Protein AF-A0A924RK74-F1 (afdb_monomer_lite)

pLDDT: mean 77.78, std 20.25, range [29.33, 97.81]

Secondary structure (DSSP, 8-state):
------------S-----------HHHHHHHHHHHHHHHHHSPTT-HHHHHHHHHTHHHHHTTTTHHHHHHHHEE-HHHHHHHHHHHHTTSPP--EEEEHHHHHHHHTTS-TTTEEEEEEEETTEEEEEEEEESB-SSS-EEEHHHHHHHHHHTTS--TT-EEEEEEEE-TTS-EEEEEEEEETTEEEEE--TT----B--STT--

Structure (mmCIF, N/CA/C/O backbone):
data_AF-A0A924RK74-F1
#
_entry.id   AF-A0A924RK74-F1
#
loop_
_atom_site.group_PDB
_atom_site.id
_atom_site.type_symbol
_atom_site.label_atom_id
_atom_site.label_alt_id
_atom_site.label_comp_id
_atom_site.label_asym_id
_atom_site.label_entity_id
_atom_site.label_seq_id
_atom_site.pdbx_PDB_ins_code
_atom_site.Cartn_x
_atom_site.Cartn_y
_atom_site.Cartn_z
_atom_site.occupancy
_atom_site.B_iso_or_equiv
_atom_site.auth_seq_id
_atom_site.auth_comp_id
_atom_site.auth_asym_id
_atom_site.auth_atom_id
_atom_site.pdbx_PDB_model_num
ATOM 1 N N . MET A 1 1 ? 31.452 -64.734 -31.389 1.00 37.50 1 MET A N 1
ATOM 2 C CA . MET A 1 1 ? 32.914 -64.817 -31.180 1.00 37.50 1 MET A CA 1
ATOM 3 C C . MET A 1 1 ? 33.555 -63.682 -31.971 1.00 37.50 1 MET A C 1
ATOM 5 O O . MET A 1 1 ? 33.336 -63.655 -33.172 1.00 37.50 1 MET A O 1
ATOM 9 N N . LYS A 1 2 ? 34.314 -62.802 -31.291 1.00 36.41 2 LYS A N 1
ATOM 10 C CA . LYS A 1 2 ? 35.103 -61.648 -31.802 1.00 36.41 2 LYS A CA 1
ATOM 11 C C . LYS A 1 2 ? 34.298 -60.420 -32.290 1.00 36.41 2 LYS A C 1
ATOM 13 O O . LYS A 1 2 ? 33.303 -60.615 -32.962 1.00 36.41 2 LYS A O 1
ATOM 18 N N . THR A 1 3 ? 34.640 -59.140 -32.096 1.00 41.59 3 THR A N 1
ATOM 19 C CA . THR A 1 3 ? 35.429 -58.339 -31.130 1.00 41.59 3 THR A CA 1
ATOM 20 C C . THR A 1 3 ? 35.052 -56.864 -31.422 1.00 41.59 3 THR A C 1
ATOM 22 O O . THR A 1 3 ? 34.979 -56.510 -32.589 1.00 41.59 3 THR A O 1
ATOM 25 N N . LYS A 1 4 ? 34.811 -56.053 -30.374 1.00 46.47 4 LYS A N 1
ATOM 26 C CA . LYS A 1 4 ? 34.962 -54.579 -30.194 1.00 46.47 4 LYS A CA 1
ATOM 27 C C . LYS A 1 4 ? 34.910 -53.619 -31.410 1.00 46.47 4 LYS A C 1
ATOM 29 O O . LYS A 1 4 ? 35.710 -53.763 -32.317 1.00 46.47 4 LYS A O 1
ATOM 34 N N . ILE A 1 5 ? 34.174 -52.505 -31.265 1.00 52.62 5 ILE A N 1
ATOM 35 C CA . ILE A 1 5 ? 34.717 -51.124 -31.205 1.00 52.62 5 ILE A CA 1
ATOM 36 C C . ILE A 1 5 ? 33.709 -50.253 -30.436 1.00 52.62 5 ILE A C 1
ATOM 38 O O . ILE A 1 5 ? 32.580 -50.037 -30.862 1.00 52.62 5 ILE A O 1
ATOM 42 N N . ALA A 1 6 ? 34.143 -49.788 -29.269 1.00 48.66 6 ALA A N 1
ATOM 43 C CA . ALA A 1 6 ? 33.611 -48.621 -28.589 1.00 48.66 6 ALA A CA 1
ATOM 44 C C . ALA A 1 6 ? 34.506 -47.443 -28.982 1.00 48.66 6 ALA A C 1
ATOM 46 O O . ALA A 1 6 ? 35.716 -47.587 -28.834 1.00 48.66 6 ALA A O 1
ATOM 47 N N . LEU A 1 7 ? 33.933 -46.346 -29.484 1.00 43.69 7 LEU A N 1
ATOM 48 C CA . LEU A 1 7 ? 34.295 -44.945 -29.207 1.00 43.69 7 LEU A CA 1
ATOM 49 C C . LEU A 1 7 ? 33.684 -44.035 -30.283 1.00 43.69 7 LEU A C 1
ATOM 51 O O . LEU A 1 7 ? 34.130 -44.034 -31.424 1.00 43.69 7 LEU A O 1
ATOM 55 N N . LEU A 1 8 ? 32.753 -43.173 -29.883 1.00 40.91 8 LEU A N 1
ATOM 56 C CA . LEU A 1 8 ? 32.793 -41.784 -30.332 1.00 40.91 8 LEU A CA 1
ATOM 57 C C . LEU A 1 8 ? 32.341 -40.909 -29.163 1.00 40.91 8 LEU A C 1
ATOM 59 O O . LEU A 1 8 ? 31.169 -40.628 -28.938 1.00 40.91 8 LEU A O 1
ATOM 63 N N . PHE A 1 9 ? 33.346 -40.607 -28.348 1.00 40.81 9 PHE A N 1
ATOM 64 C CA . PHE A 1 9 ? 33.382 -39.522 -27.384 1.00 40.81 9 PHE A CA 1
ATOM 65 C C . PHE A 1 9 ? 33.293 -38.167 -28.113 1.00 40.81 9 PHE A C 1
ATOM 67 O O . PHE A 1 9 ? 33.763 -38.036 -29.239 1.00 40.81 9 PHE A O 1
ATOM 74 N N . PHE A 1 10 ? 32.831 -37.151 -27.378 1.00 41.38 10 PHE A N 1
ATOM 75 C CA . PHE A 1 10 ? 33.145 -35.730 -27.583 1.00 41.38 10 PHE A CA 1
ATOM 76 C C . PHE A 1 10 ? 32.505 -34.999 -28.778 1.00 41.38 10 PHE A C 1
ATOM 78 O O . PHE A 1 10 ? 33.179 -34.627 -29.730 1.00 41.38 10 PHE A O 1
ATOM 85 N N . ILE A 1 11 ? 31.230 -34.617 -28.628 1.00 45.28 11 ILE A N 1
ATOM 86 C CA . ILE A 1 11 ? 30.762 -33.278 -29.045 1.00 45.28 11 ILE A CA 1
ATOM 87 C C . ILE A 1 11 ? 29.956 -32.664 -27.886 1.00 45.28 11 ILE A C 1
ATOM 89 O O . ILE A 1 11 ? 28.768 -32.379 -27.973 1.00 45.28 11 ILE A O 1
ATOM 93 N N . ILE A 1 12 ? 30.631 -32.500 -26.748 1.00 46.25 12 ILE A N 1
ATOM 94 C CA . ILE A 1 12 ? 30.379 -31.387 -25.831 1.00 46.25 12 ILE A CA 1
ATOM 95 C C . ILE A 1 12 ? 31.631 -30.532 -25.951 1.00 46.25 12 ILE A C 1
ATOM 97 O O . ILE A 1 12 ? 32.645 -30.880 -25.361 1.00 46.25 12 ILE A O 1
ATOM 101 N N . LEU A 1 13 ? 31.581 -29.497 -26.790 1.00 39.78 13 LEU A N 1
ATOM 102 C CA . LEU A 1 13 ? 32.212 -28.188 -26.597 1.00 39.78 13 LEU A CA 1
ATOM 103 C C . LEU A 1 13 ? 32.102 -27.382 -27.904 1.00 39.78 13 LEU A C 1
ATOM 105 O O . LEU A 1 13 ? 32.388 -27.900 -28.976 1.00 39.78 13 LEU A O 1
ATOM 109 N N . LEU A 1 14 ? 31.792 -26.088 -27.765 1.00 40.19 14 LEU A N 1
ATOM 110 C CA . LEU A 1 14 ? 31.896 -25.022 -28.782 1.00 40.19 14 LEU A C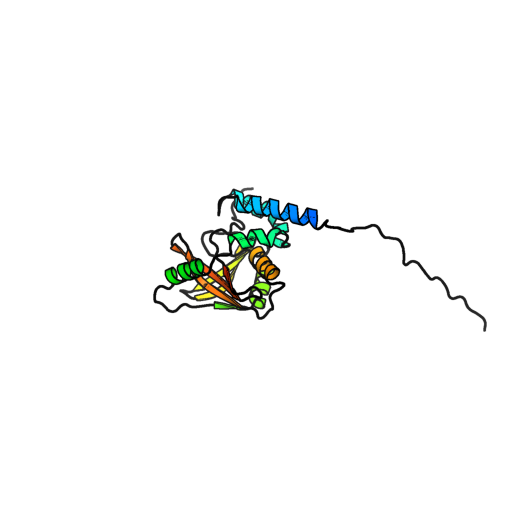A 1
ATOM 111 C C . LEU A 1 14 ? 30.659 -24.701 -29.642 1.00 40.19 14 LEU A C 1
ATOM 113 O O . LEU A 1 14 ? 30.779 -24.410 -30.825 1.00 40.19 14 LEU A O 1
ATOM 117 N N . MET A 1 15 ? 29.498 -24.536 -29.005 1.00 37.66 15 MET A N 1
ATOM 118 C CA . MET A 1 15 ? 28.646 -23.380 -29.335 1.00 37.66 15 MET A CA 1
ATOM 119 C C . MET A 1 15 ? 28.453 -22.504 -28.097 1.00 37.66 15 MET A C 1
ATOM 121 O O . MET A 1 15 ? 27.379 -22.369 -27.528 1.00 37.66 15 MET A O 1
ATOM 125 N N . ASN A 1 16 ? 29.573 -21.910 -27.683 1.00 35.44 16 ASN A N 1
ATOM 126 C CA . ASN A 1 16 ? 29.586 -20.637 -26.981 1.00 35.44 16 ASN A CA 1
ATOM 127 C C . ASN A 1 16 ? 29.528 -19.524 -28.035 1.00 35.44 16 ASN A C 1
ATOM 129 O O . ASN A 1 16 ? 30.553 -19.175 -28.609 1.00 35.44 16 ASN A O 1
ATOM 133 N N . PHE A 1 17 ? 28.354 -18.939 -28.232 1.00 35.72 17 PHE A N 1
ATOM 134 C CA . PHE A 1 17 ? 28.220 -17.495 -28.423 1.00 35.72 17 PHE A CA 1
ATOM 135 C C . PHE A 1 17 ? 27.053 -17.066 -27.530 1.00 35.72 17 PHE A C 1
ATOM 137 O O . PHE A 1 17 ? 25.891 -17.185 -27.883 1.00 35.72 17 PHE A O 1
ATOM 144 N N . LYS A 1 18 ? 27.348 -16.866 -26.241 1.00 36.78 18 LYS A N 1
ATOM 145 C CA . LYS A 1 18 ? 27.313 -15.536 -25.616 1.00 36.78 18 LYS A CA 1
ATOM 146 C C . LYS A 1 18 ? 26.020 -14.759 -25.921 1.00 36.78 18 LYS A C 1
ATOM 148 O O . LYS A 1 18 ? 26.043 -13.827 -26.709 1.00 36.78 18 LYS A O 1
ATOM 153 N N . CYS A 1 19 ? 24.981 -15.008 -25.132 1.00 29.34 19 CYS A N 1
ATOM 154 C CA . CYS A 1 19 ? 24.331 -13.901 -24.428 1.00 29.34 19 CYS A CA 1
ATOM 155 C C . CYS A 1 19 ? 24.848 -13.929 -22.994 1.00 29.34 19 CYS A C 1
ATOM 157 O O . CYS A 1 19 ? 24.179 -14.335 -22.052 1.00 29.34 19 CYS A O 1
ATOM 159 N N . LYS A 1 20 ? 26.119 -13.552 -22.848 1.00 29.33 20 LYS A N 1
ATOM 160 C CA . LYS A 1 20 ? 26.592 -13.036 -21.576 1.00 29.33 20 LYS A CA 1
ATOM 161 C C . LYS A 1 20 ? 26.019 -11.621 -21.529 1.00 29.33 20 LYS A C 1
ATOM 163 O O . LYS A 1 20 ? 26.682 -10.703 -22.001 1.00 29.33 20 LYS A O 1
ATOM 168 N N . ASN A 1 21 ? 24.804 -11.453 -21.008 1.00 33.84 21 ASN A N 1
ATOM 169 C CA . ASN A 1 21 ? 24.473 -10.180 -20.381 1.00 33.84 21 ASN A CA 1
ATOM 170 C C . ASN A 1 21 ? 25.363 -10.122 -19.138 1.00 33.84 21 ASN A C 1
ATOM 172 O O . ASN A 1 21 ? 24.996 -10.526 -18.042 1.00 33.84 21 ASN A O 1
ATOM 176 N N . GLN A 1 22 ? 26.617 -9.711 -19.346 1.00 34.59 22 GLN A N 1
ATOM 177 C CA . GLN A 1 22 ? 27.232 -8.844 -18.364 1.00 34.59 22 GLN A CA 1
ATOM 178 C C . GLN A 1 22 ? 26.404 -7.572 -18.440 1.00 34.59 22 GLN A C 1
ATOM 180 O O . GLN A 1 22 ? 26.737 -6.660 -19.194 1.00 34.59 22 GLN A O 1
ATOM 185 N N . ASP A 1 23 ? 25.309 -7.548 -17.686 1.00 40.69 23 ASP A N 1
ATOM 186 C CA . ASP A 1 23 ? 24.892 -6.294 -17.100 1.00 40.69 23 ASP A CA 1
ATOM 187 C C . ASP A 1 23 ? 26.110 -5.851 -16.308 1.00 40.69 23 ASP A C 1
ATOM 189 O O . ASP A 1 23 ? 26.521 -6.483 -15.335 1.00 40.69 23 ASP A O 1
ATOM 193 N N . ASP A 1 24 ? 26.814 -4.877 -16.871 1.00 39.56 24 ASP A N 1
ATOM 194 C CA . ASP A 1 24 ? 27.879 -4.185 -16.185 1.00 39.56 24 ASP A CA 1
ATOM 195 C C . ASP A 1 24 ? 27.220 -3.611 -14.925 1.00 39.56 24 ASP A C 1
ATOM 197 O O . ASP A 1 24 ? 26.370 -2.718 -15.051 1.00 39.56 24 ASP A O 1
ATOM 201 N N . PRO A 1 25 ? 27.511 -4.148 -13.724 1.00 45.03 25 PRO A N 1
ATOM 202 C CA . PRO A 1 25 ? 26.780 -3.772 -12.520 1.00 45.03 25 PRO A CA 1
ATOM 203 C C . PRO A 1 25 ? 26.920 -2.269 -12.238 1.00 45.03 25 PRO A C 1
ATOM 205 O O . PRO A 1 25 ? 26.074 -1.691 -11.568 1.00 45.03 25 PRO A O 1
ATOM 208 N N . GLY A 1 26 ? 27.933 -1.607 -12.818 1.00 37.38 26 GLY A N 1
ATOM 209 C CA . GLY A 1 26 ? 28.080 -0.155 -12.791 1.00 37.38 26 GLY A CA 1
ATOM 210 C C . GLY A 1 26 ? 27.134 0.615 -13.723 1.00 37.38 26 GLY A C 1
ATOM 211 O O . GLY A 1 26 ? 26.667 1.680 -13.340 1.00 37.38 26 GLY A O 1
ATOM 212 N N . LYS A 1 27 ? 26.799 0.115 -14.923 1.00 37.16 27 LYS A N 1
ATOM 213 C CA . LYS A 1 27 ? 25.928 0.845 -15.874 1.00 37.16 27 LYS A CA 1
ATOM 214 C C . LYS A 1 27 ? 24.443 0.709 -15.562 1.00 37.16 27 LYS A C 1
ATOM 216 O O . LYS A 1 27 ? 23.702 1.668 -15.753 1.00 37.16 27 LYS A O 1
ATOM 221 N N . SER A 1 28 ? 24.015 -0.463 -15.094 1.00 53.84 28 SER A N 1
ATOM 222 C CA . SER A 1 28 ? 22.614 -0.699 -14.728 1.00 53.84 28 SER A CA 1
ATOM 223 C C . SER A 1 28 ? 22.198 0.157 -13.529 1.00 53.84 28 SER A C 1
ATOM 225 O O . SER A 1 28 ? 21.125 0.744 -13.545 1.00 53.84 28 SER A O 1
ATOM 227 N N . VAL A 1 29 ? 23.064 0.268 -12.517 1.00 55.34 29 VAL A N 1
ATOM 228 C CA . VAL A 1 29 ? 22.767 0.997 -11.272 1.00 55.34 29 VAL A CA 1
ATOM 229 C C . VAL A 1 29 ? 22.748 2.514 -11.484 1.00 55.34 29 VAL A C 1
ATOM 231 O O . VAL A 1 29 ? 21.873 3.189 -10.950 1.00 55.34 29 VAL A O 1
ATOM 234 N N . ILE A 1 30 ? 23.658 3.057 -12.303 1.00 54.22 30 ILE A N 1
ATOM 235 C CA . ILE A 1 30 ? 23.680 4.496 -12.627 1.00 54.22 30 ILE A CA 1
ATOM 236 C C . ILE A 1 30 ? 22.397 4.904 -13.367 1.00 54.22 30 ILE A C 1
ATOM 238 O O . ILE A 1 30 ? 21.783 5.905 -13.015 1.00 54.22 30 ILE A O 1
ATOM 242 N N . LYS A 1 31 ? 21.936 4.080 -14.318 1.00 65.19 31 LYS A N 1
ATOM 243 C CA . LYS A 1 31 ? 20.704 4.341 -15.072 1.00 65.19 31 LYS A CA 1
ATOM 244 C C . LYS A 1 31 ? 19.444 4.269 -14.195 1.00 65.19 31 LYS A C 1
ATOM 246 O O . LYS A 1 31 ? 18.532 5.061 -14.390 1.00 65.19 31 LYS A O 1
ATOM 251 N N . THR A 1 32 ? 19.389 3.356 -13.221 1.00 68.12 32 THR A N 1
ATOM 252 C CA . THR A 1 32 ? 18.278 3.277 -12.252 1.00 68.12 32 THR A CA 1
ATOM 253 C C . THR A 1 32 ? 18.177 4.537 -11.394 1.00 68.12 32 THR A C 1
ATOM 255 O O . THR A 1 32 ? 17.075 5.036 -11.190 1.00 68.12 32 THR A O 1
ATOM 258 N N . ASN A 1 33 ? 19.306 5.074 -10.922 1.00 71.12 33 ASN A N 1
ATOM 259 C CA . ASN A 1 33 ? 19.306 6.284 -10.096 1.00 71.12 33 ASN A CA 1
ATOM 260 C C . ASN A 1 33 ? 18.850 7.513 -10.891 1.00 71.12 33 ASN A C 1
ATOM 262 O O . ASN A 1 33 ? 17.979 8.232 -10.420 1.00 71.12 33 ASN A O 1
ATOM 266 N N . GLU A 1 34 ? 19.353 7.700 -12.117 1.00 80.31 34 GLU A N 1
ATOM 267 C CA . GLU A 1 34 ? 18.920 8.799 -12.996 1.00 80.31 34 GLU A CA 1
ATOM 268 C C . GLU A 1 34 ? 17.408 8.752 -13.278 1.00 80.31 34 GLU A C 1
ATOM 270 O O . GLU A 1 34 ? 16.736 9.780 -13.252 1.00 80.31 34 GLU A O 1
ATOM 275 N N . LEU A 1 35 ? 16.861 7.551 -13.492 1.00 81.19 35 LEU A N 1
ATOM 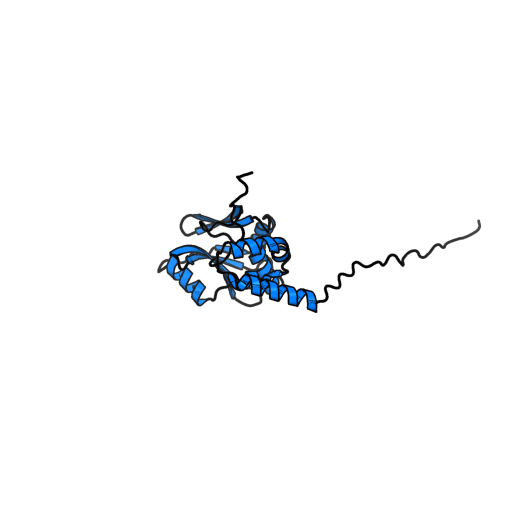276 C CA . LEU A 1 35 ? 15.428 7.341 -13.702 1.00 81.19 35 LEU A CA 1
ATOM 277 C C . LEU A 1 35 ? 14.605 7.608 -12.429 1.00 81.19 35 LEU A C 1
ATOM 279 O O . LEU A 1 35 ? 13.540 8.218 -12.505 1.00 81.19 35 LEU A O 1
ATOM 283 N N . CYS A 1 36 ? 15.085 7.200 -11.252 1.00 77.94 36 CYS A N 1
ATOM 284 C CA . CYS A 1 36 ? 14.422 7.549 -9.993 1.00 77.94 36 CYS A CA 1
ATOM 285 C C . CYS A 1 36 ? 14.460 9.057 -9.713 1.00 77.94 36 CYS A C 1
ATOM 287 O O . CYS A 1 36 ? 13.465 9.609 -9.243 1.00 77.94 36 CYS A O 1
ATOM 289 N N . ASP A 1 37 ? 15.579 9.721 -10.000 1.00 81.31 37 ASP A N 1
ATOM 290 C CA . ASP A 1 37 ? 15.730 11.167 -9.822 1.00 81.31 37 ASP A CA 1
ATOM 291 C C . ASP A 1 37 ? 14.775 11.926 -10.754 1.00 81.31 37 ASP A C 1
ATOM 293 O O . ASP A 1 37 ? 14.102 12.862 -10.325 1.00 81.31 37 ASP A O 1
ATOM 297 N N . GLU A 1 38 ? 14.638 11.477 -12.007 1.00 84.00 38 GLU A N 1
ATOM 298 C CA . GLU A 1 38 ? 13.630 12.001 -12.931 1.00 84.00 38 GLU A CA 1
ATOM 299 C C . GLU A 1 38 ? 12.222 11.848 -12.340 1.00 84.00 38 GLU A C 1
ATOM 301 O O . GLU A 1 38 ? 11.513 12.842 -12.206 1.00 84.00 38 GLU A O 1
ATOM 306 N N . TYR A 1 39 ? 11.839 10.645 -11.909 1.00 79.38 39 TYR A N 1
ATOM 307 C CA . TYR A 1 39 ? 10.506 10.373 -11.365 1.00 79.38 39 TYR A CA 1
ATOM 308 C C . TYR A 1 39 ? 10.174 11.187 -10.107 1.00 79.38 39 TYR A C 1
ATOM 310 O O . TYR A 1 39 ? 9.092 11.763 -10.012 1.00 79.38 39 TYR A O 1
ATOM 318 N N . THR A 1 40 ? 11.106 11.256 -9.155 1.00 76.69 40 THR A N 1
ATOM 319 C CA . THR A 1 40 ? 10.943 11.998 -7.889 1.00 76.69 40 THR A CA 1
ATOM 320 C C . THR A 1 40 ? 10.964 13.515 -8.070 1.00 76.69 40 THR A C 1
ATOM 322 O O . THR A 1 40 ? 10.521 14.245 -7.186 1.00 76.69 40 THR A O 1
ATOM 325 N N . SER A 1 41 ? 11.449 14.005 -9.215 1.00 82.69 41 SER A N 1
ATOM 326 C CA . SER A 1 41 ? 11.389 15.424 -9.575 1.00 82.69 41 SER A CA 1
ATOM 327 C C . SER A 1 41 ? 10.050 15.853 -10.187 1.00 82.69 41 SER A C 1
ATOM 329 O O . SER A 1 41 ? 9.780 17.054 -10.279 1.00 82.69 41 SER A O 1
ATOM 331 N N . LEU A 1 42 ? 9.210 14.900 -10.608 1.00 82.06 42 LEU A N 1
ATOM 332 C CA . LEU A 1 42 ? 7.894 15.190 -11.175 1.00 82.06 42 LEU A CA 1
ATOM 333 C C . LEU A 1 42 ? 6.908 15.572 -10.061 1.00 82.06 42 LEU A C 1
ATOM 335 O O . LEU A 1 42 ? 6.952 14.977 -8.985 1.00 82.06 42 LEU A O 1
ATOM 339 N N . PRO A 1 43 ? 5.989 16.529 -10.291 1.00 76.38 43 PRO A N 1
ATOM 340 C CA . PRO A 1 43 ? 4.985 16.864 -9.289 1.00 76.38 43 PRO A CA 1
ATOM 341 C C . PRO A 1 43 ? 4.083 15.661 -8.984 1.00 76.38 43 PRO A C 1
ATOM 343 O O . PRO A 1 43 ? 3.611 14.987 -9.905 1.00 76.38 43 PRO A O 1
ATOM 346 N N . ASP A 1 44 ? 3.810 15.426 -7.704 1.00 70.50 44 ASP A N 1
ATOM 347 C CA . ASP A 1 44 ? 2.974 14.309 -7.263 1.00 70.50 44 ASP A CA 1
ATOM 348 C C . ASP A 1 44 ? 1.558 14.376 -7.850 1.00 70.50 44 ASP A C 1
ATOM 350 O O . ASP A 1 44 ? 0.893 15.416 -7.822 1.00 70.50 44 ASP A O 1
ATOM 354 N N . GLY A 1 45 ? 1.091 13.251 -8.390 1.00 67.38 45 GLY A N 1
ATOM 355 C CA . GLY A 1 45 ? -0.216 13.125 -9.033 1.00 67.38 45 GLY A CA 1
ATOM 356 C C . GLY A 1 45 ? -0.343 13.885 -10.358 1.00 67.38 45 GLY A C 1
ATOM 357 O O . GLY A 1 45 ? -1.465 14.112 -10.816 1.00 67.38 45 GLY A O 1
ATOM 358 N N . SER A 1 46 ? 0.770 14.313 -10.963 1.00 73.00 46 SER A N 1
ATOM 359 C CA . SER A 1 46 ? 0.755 15.033 -12.240 1.00 73.00 46 SER A CA 1
ATOM 360 C C . SER A 1 46 ? 0.604 14.105 -13.456 1.00 73.00 46 SER A C 1
ATOM 362 O O . SER A 1 46 ? 1.056 12.955 -13.425 1.00 73.00 46 SER A O 1
ATOM 364 N N . PRO A 1 47 ? 0.036 14.598 -14.576 1.00 74.81 47 PRO A N 1
ATOM 365 C CA . PRO A 1 47 ? 0.008 13.859 -15.840 1.00 74.81 47 PRO A CA 1
ATOM 366 C C . PRO A 1 47 ? 1.397 13.411 -16.319 1.00 74.81 47 PRO A C 1
ATOM 368 O O . PRO A 1 47 ? 1.528 12.356 -16.939 1.00 74.81 47 PRO A O 1
ATOM 371 N N . GLU A 1 48 ? 2.440 14.191 -16.038 1.00 80.50 48 GLU A N 1
ATOM 372 C CA . GLU A 1 48 ? 3.829 13.868 -16.358 1.00 80.50 48 GLU A CA 1
ATOM 373 C C . GLU A 1 48 ? 4.298 12.632 -15.589 1.00 80.50 48 GLU A C 1
ATOM 375 O O . GLU A 1 48 ? 4.903 11.734 -16.178 1.00 80.50 48 GLU A O 1
ATOM 380 N N . GLN A 1 49 ? 3.953 12.550 -14.302 1.00 75.69 49 GLN A N 1
ATOM 381 C CA . GLN A 1 49 ? 4.237 11.388 -13.467 1.00 75.69 49 GLN A CA 1
ATOM 382 C C . GLN A 1 49 ? 3.538 10.135 -14.020 1.00 75.69 49 GLN A C 1
ATOM 384 O O . GLN A 1 49 ? 4.164 9.082 -14.143 1.00 75.69 49 GLN A O 1
ATOM 389 N N . GLU A 1 50 ? 2.289 10.258 -14.481 1.00 72.19 50 GLU A N 1
ATOM 390 C CA . GLU A 1 50 ? 1.565 9.160 -15.142 1.00 72.19 50 GLU A CA 1
ATOM 391 C C . GLU A 1 50 ? 2.202 8.733 -16.480 1.00 72.19 50 GLU A C 1
ATOM 393 O O . GLU A 1 50 ? 2.274 7.544 -16.804 1.00 72.19 50 GLU A O 1
ATOM 398 N N . VAL A 1 51 ? 2.652 9.686 -17.308 1.00 77.81 51 VAL A N 1
ATOM 399 C CA . VAL A 1 51 ? 3.364 9.394 -18.567 1.00 77.81 51 VAL A CA 1
ATOM 400 C C . VAL A 1 51 ? 4.672 8.662 -18.285 1.00 77.81 51 VAL A C 1
ATOM 402 O O . VAL A 1 51 ? 4.965 7.668 -18.955 1.00 77.81 51 VAL A O 1
ATOM 405 N N . TRP A 1 52 ? 5.423 9.111 -17.282 1.00 82.81 52 TRP A N 1
ATOM 406 C CA . TRP A 1 52 ? 6.689 8.503 -16.905 1.00 82.81 52 TRP A CA 1
ATOM 407 C C . TRP A 1 52 ? 6.502 7.064 -16.419 1.00 82.81 52 TRP A C 1
ATOM 409 O O . TRP A 1 52 ? 7.189 6.166 -16.908 1.00 82.81 52 TRP A O 1
ATOM 419 N N . VAL A 1 53 ? 5.528 6.815 -15.533 1.00 76.88 53 VAL A N 1
ATOM 420 C CA . VAL A 1 53 ? 5.208 5.458 -15.053 1.00 76.88 53 VAL A CA 1
ATOM 421 C C . VAL A 1 53 ? 4.873 4.545 -16.227 1.00 76.88 53 VAL A C 1
ATOM 423 O O . VAL A 1 53 ? 5.376 3.426 -16.293 1.00 76.88 53 VAL A O 1
ATOM 426 N N . ARG A 1 54 ? 4.063 5.009 -17.187 1.00 74.38 54 ARG A N 1
ATOM 427 C CA . ARG A 1 54 ? 3.717 4.213 -18.376 1.00 74.38 54 ARG A CA 1
ATOM 428 C C . ARG A 1 54 ? 4.947 3.834 -19.189 1.00 74.38 54 ARG A C 1
ATOM 430 O O . ARG A 1 54 ? 5.104 2.662 -19.533 1.00 74.38 54 ARG A O 1
ATOM 437 N N . ALA A 1 55 ? 5.818 4.805 -19.457 1.00 81.88 55 ALA A N 1
ATOM 438 C CA . ALA A 1 55 ? 7.039 4.602 -20.230 1.00 81.88 55 ALA A CA 1
ATOM 439 C C . ALA A 1 55 ? 8.017 3.615 -19.566 1.00 81.88 55 ALA A C 1
ATOM 441 O O . ALA A 1 55 ? 8.813 2.987 -20.260 1.00 81.88 55 ALA A O 1
ATOM 442 N N . HIS A 1 56 ? 7.929 3.449 -18.244 1.00 82.94 56 HIS A N 1
ATOM 443 C CA . HIS A 1 56 ? 8.833 2.609 -17.459 1.00 82.94 56 HIS A CA 1
ATOM 444 C C . HIS A 1 56 ? 8.133 1.437 -16.755 1.00 82.94 56 HIS A C 1
ATOM 446 O O . HIS A 1 56 ? 8.731 0.803 -15.886 1.00 82.94 56 HIS A O 1
ATOM 452 N N . SER A 1 57 ? 6.894 1.120 -17.138 1.00 77.06 57 SER A N 1
ATOM 453 C CA . SER A 1 57 ? 6.058 0.095 -16.494 1.00 77.06 57 SER A CA 1
ATOM 454 C C . SER A 1 57 ? 6.723 -1.283 -16.447 1.00 77.06 57 SER A C 1
ATOM 456 O O . SER A 1 57 ? 6.718 -1.917 -15.397 1.00 77.06 57 SER A O 1
ATOM 458 N N . GLU A 1 58 ? 7.387 -1.710 -17.523 1.00 79.81 58 GLU A N 1
ATOM 459 C CA . GLU A 1 58 ? 8.165 -2.959 -17.549 1.00 79.81 58 GLU A CA 1
ATOM 460 C C . GLU A 1 58 ? 9.282 -2.956 -16.490 1.00 79.81 58 GLU A C 1
ATOM 462 O O . GLU A 1 58 ? 9.372 -3.868 -15.672 1.00 79.81 58 GLU A O 1
ATOM 467 N N . ASN A 1 59 ? 10.067 -1.876 -16.413 1.00 81.81 59 ASN A N 1
ATOM 468 C CA . ASN A 1 59 ? 11.165 -1.749 -15.446 1.00 81.81 59 ASN A CA 1
ATOM 469 C C . ASN A 1 59 ? 10.666 -1.685 -13.990 1.00 81.81 59 ASN A C 1
ATOM 471 O O . ASN A 1 59 ? 11.332 -2.181 -13.080 1.00 81.81 59 ASN A O 1
ATOM 475 N N . LEU A 1 60 ? 9.500 -1.073 -13.758 1.00 80.56 60 LEU A N 1
ATOM 476 C CA . LEU A 1 60 ? 8.826 -1.062 -12.457 1.00 80.56 60 LEU A CA 1
ATOM 477 C C . LEU A 1 60 ? 8.363 -2.478 -12.079 1.00 80.56 60 LEU A C 1
ATOM 479 O O . LEU A 1 60 ? 8.553 -2.919 -10.945 1.00 80.56 60 LEU A O 1
ATOM 483 N N . CYS A 1 61 ? 7.812 -3.214 -13.042 1.00 80.25 61 CYS A N 1
ATOM 484 C CA . CYS A 1 61 ? 7.288 -4.563 -12.856 1.00 80.25 61 CYS A CA 1
ATOM 485 C C . CYS A 1 61 ? 8.355 -5.640 -12.664 1.00 80.25 61 CYS A C 1
ATOM 487 O O . CYS A 1 61 ? 8.113 -6.598 -11.919 1.00 80.25 61 CYS A O 1
ATOM 489 N N . ASP A 1 62 ? 9.520 -5.458 -13.277 1.00 81.44 62 ASP A N 1
ATOM 490 C CA . ASP A 1 62 ? 10.696 -6.317 -13.123 1.00 81.44 62 ASP A CA 1
ATOM 491 C C . ASP A 1 62 ? 11.549 -5.930 -11.904 1.00 81.44 62 ASP A C 1
ATOM 493 O O . ASP A 1 62 ? 12.571 -6.553 -11.619 1.00 81.44 62 ASP A O 1
ATOM 497 N N . GLY A 1 63 ? 11.136 -4.894 -11.167 1.00 74.69 63 GLY A N 1
ATOM 498 C CA . GLY A 1 63 ? 11.807 -4.426 -9.962 1.00 74.69 63 GLY A CA 1
ATOM 499 C C . GLY A 1 63 ? 13.062 -3.591 -10.221 1.00 74.69 63 GLY A C 1
ATOM 500 O O . GLY A 1 63 ? 13.672 -3.127 -9.273 1.00 74.69 63 GLY A O 1
ATOM 501 N N . GLN A 1 64 ? 13.456 -3.299 -11.459 1.00 78.81 64 GLN A N 1
ATOM 502 C CA . GLN A 1 64 ? 14.653 -2.482 -11.725 1.00 78.81 64 GLN A CA 1
ATOM 503 C C . GLN A 1 64 ? 14.555 -1.052 -11.165 1.00 78.81 64 GLN A C 1
ATOM 505 O O . GLN A 1 64 ? 15.580 -0.422 -10.906 1.00 78.81 64 GLN A O 1
ATOM 510 N N . LEU A 1 65 ? 13.330 -0.554 -10.964 1.00 78.50 65 LEU A N 1
ATOM 511 C CA . LEU A 1 65 ? 13.017 0.782 -10.442 1.00 78.50 65 LEU A CA 1
ATOM 512 C C . LEU A 1 65 ? 12.281 0.735 -9.087 1.00 78.50 65 LEU A C 1
ATOM 514 O O . LEU A 1 65 ? 11.612 1.693 -8.700 1.00 78.50 65 LEU A O 1
ATOM 518 N N . PHE A 1 66 ? 12.395 -0.373 -8.340 1.00 75.69 66 PHE A N 1
ATOM 519 C CA . PHE A 1 66 ? 11.642 -0.581 -7.093 1.00 75.69 66 PHE A CA 1
ATOM 520 C C . PHE A 1 66 ? 11.898 0.519 -6.042 1.00 75.69 66 PHE A C 1
ATOM 522 O O . PHE A 1 66 ? 11.006 0.876 -5.271 1.00 75.69 66 PHE A O 1
ATOM 529 N N . ALA A 1 67 ? 13.115 1.071 -6.012 1.00 71.31 67 ALA A N 1
ATOM 530 C CA . ALA A 1 67 ? 13.506 2.112 -5.065 1.00 71.31 67 ALA A CA 1
ATOM 531 C C . ALA A 1 67 ? 12.739 3.426 -5.295 1.00 71.31 67 ALA A C 1
ATOM 533 O O . ALA A 1 67 ? 12.387 4.103 -4.325 1.00 71.31 67 ALA A O 1
ATOM 534 N N . CYS A 1 68 ? 12.419 3.752 -6.554 1.00 75.44 68 CYS A N 1
ATOM 535 C CA . CYS A 1 68 ? 11.654 4.953 -6.878 1.00 75.44 68 CYS A CA 1
ATOM 536 C C . CYS A 1 68 ? 10.215 4.827 -6.351 1.00 75.44 68 CYS A C 1
ATOM 538 O O . CYS A 1 68 ? 9.709 5.738 -5.704 1.00 75.44 68 CYS A O 1
ATOM 540 N N . VAL A 1 69 ? 9.590 3.658 -6.543 1.00 75.38 69 VAL A N 1
ATOM 541 C CA . VAL A 1 69 ? 8.219 3.378 -6.079 1.00 75.38 69 VAL A CA 1
ATOM 542 C C . VAL A 1 69 ? 8.109 3.508 -4.561 1.00 75.38 69 VAL A C 1
ATOM 544 O O . VAL A 1 69 ? 7.190 4.130 -4.038 1.00 75.38 69 VAL A O 1
ATOM 547 N N . LEU A 1 70 ? 9.072 2.958 -3.822 1.00 76.62 70 LEU A N 1
ATOM 548 C CA . LEU A 1 70 ? 9.040 3.004 -2.360 1.00 76.62 70 LEU A CA 1
ATOM 549 C C . LEU A 1 70 ? 9.187 4.412 -1.795 1.00 76.62 70 LEU A C 1
ATOM 551 O O . LEU A 1 70 ? 8.601 4.689 -0.753 1.00 76.62 70 LEU A O 1
ATOM 555 N N . THR A 1 71 ? 9.967 5.274 -2.448 1.00 73.06 71 THR A N 1
ATOM 556 C CA . THR A 1 71 ? 10.192 6.656 -1.993 1.00 73.06 71 THR A CA 1
ATOM 557 C C . THR A 1 71 ? 8.883 7.439 -1.924 1.00 73.06 71 THR A C 1
ATOM 559 O O . THR A 1 71 ? 8.686 8.215 -0.996 1.00 73.06 71 THR A O 1
ATOM 562 N N . ASN A 1 72 ? 7.965 7.163 -2.846 1.00 71.69 72 ASN A N 1
ATOM 563 C CA . ASN A 1 72 ? 6.701 7.877 -2.959 1.00 71.69 72 ASN A CA 1
ATOM 564 C C . ASN A 1 72 ? 5.633 7.374 -1.978 1.00 71.69 72 ASN A C 1
ATOM 566 O O . ASN A 1 72 ? 4.862 8.172 -1.452 1.00 71.69 72 ASN A O 1
ATOM 570 N N . HIS A 1 73 ? 5.610 6.070 -1.691 1.00 78.94 73 HIS A N 1
ATOM 571 C CA . HIS A 1 73 ? 4.579 5.462 -0.836 1.00 78.94 73 HIS A CA 1
ATOM 572 C C . HIS A 1 73 ? 4.953 5.350 0.626 1.00 78.94 73 HIS A C 1
ATOM 574 O O . HIS A 1 73 ? 4.076 5.200 1.477 1.00 78.94 73 HIS A O 1
ATOM 580 N N . ARG A 1 74 ? 6.249 5.317 0.934 1.00 86.69 74 ARG A N 1
ATOM 581 C CA . ARG A 1 74 ? 6.699 5.096 2.300 1.00 86.69 74 ARG A CA 1
ATOM 582 C C . ARG A 1 74 ? 6.553 6.384 3.096 1.00 86.69 74 ARG A C 1
ATOM 584 O O . ARG A 1 74 ? 7.231 7.369 2.831 1.00 86.69 74 ARG A O 1
ATOM 591 N N . ILE A 1 75 ? 5.750 6.316 4.145 1.00 88.94 75 ILE A N 1
ATOM 592 C CA . ILE A 1 75 ? 5.575 7.404 5.102 1.00 88.94 75 ILE A CA 1
ATOM 593 C C . ILE A 1 75 ? 6.208 7.056 6.443 1.00 88.94 75 ILE A C 1
ATOM 595 O O . ILE A 1 75 ? 6.489 5.895 6.763 1.00 88.94 75 ILE A O 1
ATOM 599 N N . ASP A 1 76 ? 6.465 8.080 7.247 1.00 91.00 76 ASP A N 1
ATOM 600 C CA . ASP A 1 76 ? 6.928 7.886 8.612 1.00 91.00 76 ASP A CA 1
ATOM 601 C C . ASP A 1 76 ? 5.778 7.462 9.552 1.00 91.00 76 ASP A C 1
ATOM 603 O O . ASP A 1 76 ? 4.586 7.608 9.260 1.00 91.00 76 ASP A O 1
ATOM 607 N N . ALA A 1 77 ? 6.146 6.929 10.719 1.00 94.25 77 ALA A N 1
ATOM 608 C CA . ALA A 1 77 ? 5.188 6.445 11.709 1.00 94.25 77 ALA A CA 1
ATOM 609 C C . ALA A 1 77 ? 4.293 7.558 12.288 1.00 94.25 77 ALA A C 1
ATOM 611 O O . ALA A 1 77 ? 3.165 7.283 12.697 1.00 94.25 77 ALA A O 1
ATOM 612 N N . VAL A 1 78 ? 4.781 8.798 12.378 1.00 95.00 78 VAL A N 1
ATOM 613 C CA . VAL A 1 78 ? 4.016 9.937 12.908 1.00 95.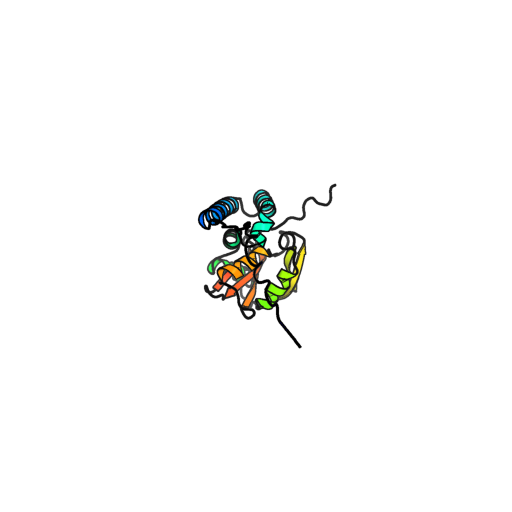00 78 VAL A CA 1
ATOM 614 C C . VAL A 1 78 ? 2.916 10.312 11.923 1.00 95.00 78 VAL A C 1
ATOM 616 O O . VAL A 1 78 ? 1.762 10.446 12.332 1.00 95.00 78 VAL A O 1
ATOM 619 N N . THR A 1 79 ? 3.247 10.398 10.636 1.00 93.19 79 THR A N 1
ATOM 620 C CA . THR A 1 79 ? 2.306 10.633 9.539 1.00 93.19 79 THR A CA 1
ATOM 621 C C . THR A 1 79 ? 1.242 9.537 9.513 1.00 93.19 79 THR A C 1
ATOM 623 O O . THR A 1 79 ? 0.056 9.838 9.641 1.00 93.19 79 THR A O 1
ATOM 626 N N . PHE A 1 80 ? 1.650 8.263 9.511 1.00 95.06 80 PHE A N 1
ATOM 627 C CA . PHE A 1 80 ? 0.724 7.124 9.534 1.00 95.06 80 PHE A CA 1
ATOM 628 C C . PHE A 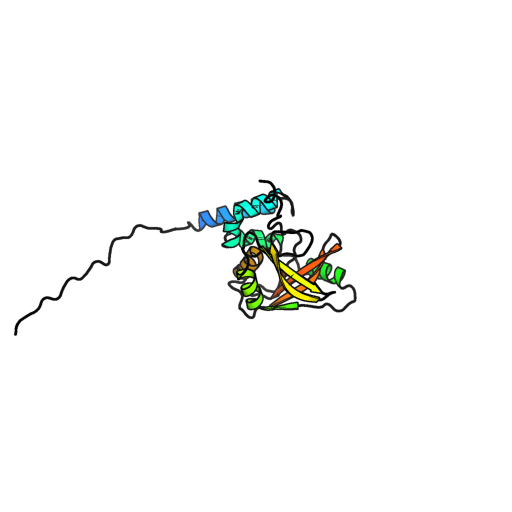1 80 ? -0.242 7.177 10.726 1.00 95.06 80 PHE A C 1
ATOM 630 O O . PHE A 1 80 ? -1.457 7.044 10.571 1.00 95.06 80 PHE A O 1
ATOM 637 N N . ASN A 1 81 ? 0.283 7.404 11.934 1.00 95.44 81 ASN A N 1
ATOM 638 C CA . ASN A 1 81 ? -0.540 7.461 13.140 1.00 95.44 81 ASN A CA 1
ATOM 639 C C . ASN A 1 81 ? -1.454 8.689 13.174 1.00 95.44 81 ASN A C 1
ATOM 641 O O . ASN A 1 81 ? -2.548 8.600 13.725 1.00 95.44 81 ASN A O 1
ATOM 645 N N . THR A 1 82 ? -1.040 9.809 12.580 1.00 95.31 82 THR A N 1
ATOM 646 C CA . THR A 1 82 ? -1.873 11.013 12.459 1.00 95.31 82 THR A CA 1
ATOM 647 C C . THR A 1 82 ? -3.055 10.746 11.536 1.00 95.31 82 THR A C 1
ATOM 649 O O . THR A 1 82 ? -4.197 10.877 11.963 1.00 95.31 82 THR A O 1
ATOM 652 N N . MET A 1 83 ? -2.799 10.238 10.328 1.00 95.19 83 MET A N 1
ATOM 653 C CA . MET A 1 83 ? -3.840 9.894 9.352 1.00 95.19 83 MET A CA 1
ATOM 654 C C . MET A 1 83 ? -4.840 8.877 9.911 1.00 95.19 83 MET A C 1
ATOM 656 O O . MET A 1 83 ? -6.052 8.991 9.713 1.00 95.19 83 MET A O 1
ATOM 660 N N . LYS A 1 84 ? -4.339 7.882 10.650 1.00 95.62 84 LYS A N 1
ATOM 661 C CA . LYS A 1 84 ? -5.162 6.891 11.346 1.00 95.62 84 LYS A CA 1
ATOM 662 C C . LYS A 1 84 ? -6.007 7.538 12.448 1.00 95.62 84 LYS A C 1
ATOM 664 O O . LYS A 1 84 ? -7.221 7.346 12.491 1.00 95.62 84 LYS A O 1
ATOM 669 N N . LYS A 1 85 ? -5.397 8.358 13.307 1.00 96.12 85 LYS A N 1
ATOM 670 C CA . LYS A 1 85 ? -6.094 9.075 14.383 1.00 96.12 85 LYS A CA 1
ATOM 671 C C . LYS A 1 85 ? -7.172 10.017 13.846 1.00 96.12 85 LYS A C 1
ATOM 673 O O . LYS A 1 85 ? -8.235 10.107 14.450 1.00 96.12 85 LYS A O 1
ATOM 678 N N . ASP A 1 86 ? -6.940 10.678 12.722 1.00 95.56 86 ASP A N 1
ATOM 679 C CA . ASP A 1 86 ? -7.911 11.598 12.121 1.00 95.56 86 ASP A CA 1
ATOM 680 C C . ASP A 1 86 ? -9.166 10.873 11.610 1.00 95.56 86 ASP A C 1
ATOM 682 O O . ASP A 1 86 ? -10.271 11.427 11.639 1.00 95.56 86 ASP A O 1
ATOM 686 N N . TYR A 1 87 ? -9.018 9.615 11.186 1.00 96.12 87 TYR A N 1
ATOM 687 C CA . TYR A 1 87 ? -10.141 8.756 10.818 1.00 96.12 87 TYR A CA 1
ATOM 688 C C . TYR A 1 87 ? -10.886 8.222 12.047 1.00 96.12 87 TYR A C 1
ATOM 690 O O . TYR A 1 87 ? -12.097 8.412 12.174 1.00 96.12 87 TYR A O 1
ATOM 698 N N . TRP A 1 88 ? -10.164 7.573 12.964 1.00 97.06 88 TRP A N 1
ATOM 699 C CA . TRP A 1 88 ? -10.761 6.828 14.077 1.00 97.06 88 TRP A CA 1
ATOM 700 C C . TRP A 1 88 ? -11.144 7.707 15.270 1.00 97.06 88 TRP A C 1
ATOM 702 O O . TRP A 1 88 ? -12.074 7.383 16.007 1.00 97.06 88 TRP A O 1
ATOM 712 N N . GLN A 1 89 ? -10.483 8.851 15.440 1.00 95.12 89 GLN A N 1
ATOM 713 C CA . GLN A 1 89 ? -10.656 9.778 16.556 1.00 95.12 89 GLN A CA 1
ATOM 714 C C . GLN A 1 89 ? -10.532 9.057 17.907 1.00 95.12 89 GLN A C 1
ATOM 716 O O . GLN A 1 89 ? -9.440 8.658 18.301 1.00 95.12 89 GLN A O 1
ATOM 721 N N . SER A 1 90 ? -11.643 8.902 18.628 1.00 94.06 90 SER A N 1
ATOM 722 C CA . SER A 1 90 ? -11.726 8.187 19.904 1.00 94.06 90 SER A CA 1
ATOM 723 C C . SER A 1 90 ? -12.277 6.763 19.778 1.00 94.06 90 SER A C 1
ATOM 725 O O . SER A 1 90 ? -12.380 6.062 20.786 1.00 94.06 90 SER A O 1
ATOM 727 N N . LYS A 1 91 ? -12.666 6.328 18.575 1.00 94.81 91 LYS A N 1
ATOM 728 C CA . LYS A 1 91 ? -13.196 4.983 18.338 1.00 94.81 91 LYS A CA 1
ATOM 729 C C . LYS A 1 91 ? -12.061 3.952 18.301 1.00 94.81 91 LYS A C 1
ATOM 731 O O . LYS A 1 91 ? -10.969 4.273 17.835 1.00 94.81 91 LYS A O 1
ATOM 736 N N . PRO A 1 92 ? -12.318 2.705 18.733 1.00 94.94 92 PRO A N 1
ATOM 737 C CA . PRO A 1 92 ? -11.380 1.609 18.531 1.00 94.94 92 PRO A CA 1
ATOM 738 C C . PRO A 1 92 ? -11.119 1.367 17.043 1.00 94.94 92 PRO A C 1
ATOM 740 O O . PRO A 1 92 ? -12.061 1.285 16.258 1.00 94.94 92 PRO A O 1
ATOM 743 N N . GLU A 1 93 ? -9.848 1.220 16.684 1.00 95.50 93 GLU A N 1
ATOM 744 C CA . GLU A 1 93 ? -9.412 0.946 15.316 1.00 95.50 93 GLU A CA 1
ATOM 745 C C . GLU A 1 93 ? -9.717 -0.501 14.912 1.00 95.50 93 GLU A C 1
ATOM 747 O O . GLU A 1 93 ? -9.502 -1.435 15.691 1.00 95.50 93 GLU A O 1
ATOM 752 N N . ILE A 1 94 ? -10.158 -0.704 13.669 1.00 96.81 94 ILE A N 1
ATOM 753 C CA . ILE A 1 94 ? -10.306 -2.035 13.072 1.00 96.81 94 ILE A CA 1
ATOM 754 C C . ILE A 1 94 ? -9.130 -2.271 12.126 1.00 96.81 94 ILE A C 1
ATOM 756 O O . ILE A 1 94 ? -9.006 -1.619 11.089 1.00 96.81 94 ILE A O 1
ATOM 760 N N . ILE A 1 95 ? -8.274 -3.227 12.487 1.00 96.19 95 ILE A N 1
ATOM 761 C CA . ILE A 1 95 ? -7.100 -3.614 11.700 1.00 96.19 95 ILE A CA 1
ATOM 762 C C . ILE A 1 95 ? -7.391 -4.925 10.979 1.00 96.19 95 ILE A C 1
ATOM 764 O O . ILE A 1 95 ? -7.708 -5.940 11.602 1.00 96.19 95 ILE A O 1
ATOM 768 N N . THR A 1 96 ? -7.229 -4.915 9.660 1.00 96.19 96 THR A N 1
ATOM 769 C CA . THR A 1 96 ? -7.328 -6.110 8.823 1.00 96.19 96 THR A CA 1
ATOM 770 C C . THR A 1 96 ? -5.938 -6.656 8.560 1.00 96.19 96 THR A C 1
ATOM 772 O O . THR A 1 96 ? -5.114 -6.011 7.917 1.00 96.19 96 THR A O 1
ATOM 775 N N . LYS A 1 97 ? -5.671 -7.861 9.061 1.00 96.06 97 LYS A N 1
ATOM 776 C CA . LYS A 1 97 ? -4.378 -8.527 8.894 1.00 96.06 97 LYS A CA 1
ATOM 777 C C . LYS A 1 97 ? -4.414 -9.467 7.700 1.00 96.06 97 LYS A C 1
ATOM 779 O O . LYS A 1 97 ? -5.363 -10.239 7.552 1.00 96.06 97 LYS A O 1
ATOM 784 N N . LYS A 1 98 ? -3.377 -9.412 6.872 1.00 96.31 98 LYS A N 1
ATOM 785 C CA . LYS A 1 98 ? -3.188 -10.284 5.714 1.00 96.31 98 LYS A CA 1
ATOM 786 C C . LYS A 1 98 ? -1.760 -10.772 5.665 1.00 96.31 98 LYS A C 1
ATOM 788 O O . LYS A 1 98 ? -0.827 -10.013 5.896 1.00 96.31 98 LYS A O 1
ATOM 793 N N . THR A 1 99 ? -1.600 -12.049 5.378 1.00 96.62 99 THR A N 1
ATOM 794 C CA . THR A 1 99 ? -0.280 -12.634 5.168 1.00 96.62 99 THR A CA 1
ATOM 795 C C . THR A 1 99 ? 0.302 -12.179 3.832 1.00 96.62 99 THR A C 1
ATOM 797 O O . THR A 1 99 ? -0.445 -11.902 2.888 1.00 96.62 99 THR A O 1
ATOM 800 N N . TRP A 1 100 ? 1.629 -12.157 3.711 1.00 96.62 100 TRP A N 1
ATOM 801 C CA . TRP A 1 100 ? 2.283 -11.935 2.427 1.00 96.62 100 TRP A CA 1
ATOM 802 C C . TRP A 1 100 ? 1.820 -12.964 1.406 1.00 96.62 100 TRP A C 1
ATOM 804 O O . TRP A 1 100 ? 1.575 -12.592 0.271 1.00 96.62 100 TRP A O 1
ATOM 814 N N . ARG A 1 101 ? 1.589 -14.224 1.801 1.00 97.56 101 ARG A N 1
ATOM 815 C CA . ARG A 1 101 ? 1.001 -15.232 0.907 1.00 97.56 101 ARG A CA 1
ATOM 816 C C . ARG A 1 101 ? -0.329 -14.773 0.308 1.00 97.56 101 ARG A C 1
ATOM 818 O O . ARG A 1 101 ? -0.544 -14.959 -0.884 1.00 97.56 101 ARG A O 1
ATOM 825 N N . GLU A 1 102 ? -1.233 -14.212 1.109 1.00 97.62 102 GLU A N 1
ATOM 826 C CA . GLU A 1 102 ? -2.522 -13.710 0.613 1.00 97.62 102 GLU A CA 1
ATOM 827 C C . GLU A 1 102 ? -2.347 -12.506 -0.318 1.00 97.62 102 GLU A C 1
ATOM 829 O O . GLU A 1 102 ? -2.983 -12.457 -1.370 1.00 97.62 102 GLU A O 1
ATOM 834 N N . VAL A 1 103 ? -1.487 -11.552 0.057 1.00 97.25 103 VAL A N 1
ATOM 835 C CA . VAL A 1 103 ? -1.203 -10.357 -0.753 1.00 97.25 103 VAL A CA 1
ATOM 836 C C . VAL A 1 103 ? -0.549 -10.756 -2.074 1.00 97.25 103 VAL A C 1
ATOM 838 O O . VAL A 1 103 ? -1.070 -10.417 -3.132 1.00 97.25 103 VAL A O 1
ATOM 841 N N . SER A 1 104 ? 0.537 -11.528 -2.022 1.00 97.12 104 SER A N 1
ATOM 842 C CA . SER A 1 104 ? 1.298 -11.991 -3.183 1.00 97.12 104 SER A CA 1
ATOM 843 C C . SER A 1 104 ? 0.442 -12.840 -4.119 1.00 97.12 104 SER A C 1
ATOM 845 O O . SER A 1 104 ? 0.435 -12.608 -5.326 1.00 97.12 104 SER A O 1
ATOM 847 N N . SER A 1 105 ? -0.360 -13.763 -3.578 1.00 97.81 105 SER A N 1
ATOM 848 C CA . SER A 1 105 ? -1.291 -14.561 -4.383 1.00 97.81 105 SER A CA 1
ATOM 849 C C . SER A 1 105 ? -2.297 -13.683 -5.115 1.00 97.81 105 SER A C 1
ATOM 851 O O . SER A 1 105 ? -2.619 -13.979 -6.259 1.00 97.81 105 SER A O 1
ATOM 853 N N . PHE A 1 106 ? -2.782 -12.608 -4.486 1.00 97.75 106 PHE A N 1
ATOM 854 C CA . PHE A 1 106 ? -3.715 -11.687 -5.123 1.00 97.75 106 PHE A CA 1
ATOM 855 C C . PHE A 1 106 ? -3.036 -10.834 -6.200 1.00 97.75 106 PHE A C 1
ATOM 857 O O . PHE A 1 106 ? -3.488 -10.837 -7.342 1.00 97.75 106 PHE A O 1
ATOM 864 N N . ILE A 1 107 ? -1.935 -10.146 -5.879 1.00 95.25 107 ILE A N 1
ATOM 865 C CA . ILE A 1 107 ? -1.250 -9.259 -6.839 1.00 95.25 107 ILE A CA 1
ATOM 866 C C . ILE A 1 107 ? -0.673 -10.025 -8.036 1.00 95.25 107 ILE A C 1
ATOM 868 O O . ILE A 1 107 ? -0.587 -9.465 -9.119 1.00 95.25 107 ILE A O 1
ATOM 872 N N . ASN A 1 108 ? -0.343 -11.312 -7.883 1.00 95.50 108 ASN A N 1
ATOM 873 C CA . ASN A 1 108 ? 0.104 -12.162 -8.992 1.00 95.50 108 ASN A CA 1
ATOM 874 C C . ASN A 1 108 ? -1.021 -12.510 -9.984 1.00 95.50 108 ASN A C 1
ATOM 876 O O . ASN A 1 108 ? -0.741 -13.058 -11.048 1.00 95.50 108 ASN A O 1
ATOM 880 N N . THR A 1 109 ? -2.283 -12.213 -9.654 1.00 96.06 109 THR A N 1
ATOM 881 C CA . THR A 1 109 ? -3.408 -12.302 -10.602 1.00 96.06 109 THR A CA 1
ATOM 882 C C . THR A 1 109 ? -3.641 -11.014 -11.387 1.00 96.06 109 THR A C 1
ATOM 884 O O . THR A 1 109 ? -4.473 -11.014 -12.292 1.00 96.06 109 THR A O 1
ATOM 887 N N . LEU A 1 110 ? -2.940 -9.934 -11.031 1.00 92.56 110 LEU A N 1
ATOM 888 C CA . LEU A 1 110 ? -3.107 -8.614 -11.621 1.00 92.56 110 LEU A CA 1
ATOM 889 C C . LEU A 1 110 ? -2.087 -8.382 -12.739 1.00 92.56 110 LEU A C 1
ATOM 891 O O . LEU A 1 110 ? -0.919 -8.762 -12.625 1.00 92.56 110 LEU A O 1
ATOM 895 N N . ASP A 1 111 ? -2.510 -7.694 -13.794 1.00 89.38 111 ASP A N 1
ATOM 896 C CA . ASP A 1 111 ? -1.597 -7.083 -14.755 1.00 89.38 111 ASP A CA 1
ATOM 897 C C . ASP A 1 111 ? -0.825 -5.950 -14.071 1.00 89.38 111 ASP A C 1
ATOM 899 O O . ASP A 1 111 ? -1.378 -4.914 -13.707 1.00 89.38 111 ASP A O 1
ATOM 903 N N . CYS A 1 112 ? 0.480 -6.152 -13.922 1.00 84.12 112 CYS A N 1
ATOM 904 C CA . CYS A 1 112 ? 1.348 -5.279 -13.152 1.00 84.12 112 CYS A CA 1
ATOM 905 C C . CYS A 1 112 ? 1.370 -3.811 -13.625 1.00 84.12 112 CYS A C 1
ATOM 907 O O . CYS A 1 112 ? 1.571 -2.918 -12.802 1.00 84.12 112 CYS A O 1
ATOM 909 N N . GLY A 1 113 ? 1.152 -3.550 -14.918 1.00 77.88 113 GLY A N 1
ATOM 910 C CA . GLY A 1 113 ? 1.123 -2.186 -15.454 1.00 77.88 113 GLY A CA 1
ATOM 911 C C . GLY A 1 113 ? -0.263 -1.544 -15.430 1.00 77.88 113 GLY A C 1
ATOM 912 O O . GLY A 1 113 ? -0.367 -0.323 -15.408 1.00 77.88 113 GLY A O 1
ATOM 913 N N . ASN A 1 114 ? -1.328 -2.347 -15.428 1.00 80.12 114 ASN A N 1
ATOM 914 C CA . ASN A 1 114 ? -2.676 -1.883 -15.768 1.00 80.12 114 ASN A CA 1
ATOM 915 C C . ASN A 1 114 ? -3.714 -2.116 -14.664 1.00 80.12 114 ASN A C 1
ATOM 917 O O . ASN A 1 114 ? -4.821 -1.579 -14.745 1.00 80.12 114 ASN A O 1
ATOM 921 N N . GLU A 1 115 ? -3.395 -2.912 -13.647 1.00 88.19 115 GLU A N 1
ATOM 922 C CA . GLU A 1 115 ? -4.336 -3.338 -12.618 1.00 88.19 115 GLU A CA 1
ATOM 923 C C . GLU A 1 115 ? -3.777 -3.136 -11.205 1.00 88.19 115 GLU A C 1
ATOM 925 O O . GLU A 1 115 ? -2.580 -3.260 -10.946 1.00 88.19 115 GLU A O 1
ATOM 930 N N . TYR A 1 116 ? -4.686 -2.832 -10.279 1.00 89.75 116 TYR A N 1
ATOM 931 C CA . TYR A 1 116 ? -4.366 -2.384 -8.926 1.00 89.75 116 TYR A CA 1
ATOM 932 C C . TYR A 1 116 ? -5.061 -3.237 -7.880 1.00 89.75 116 TYR A C 1
ATOM 934 O O . TYR A 1 116 ? -6.177 -3.737 -8.082 1.00 89.75 116 TYR A O 1
ATOM 942 N N . LEU A 1 117 ? -4.410 -3.351 -6.724 1.00 93.06 117 LEU A N 1
ATOM 943 C CA . LEU A 1 117 ? -5.020 -3.889 -5.522 1.00 93.06 117 LEU A CA 1
ATOM 944 C C . LEU A 1 117 ? -5.872 -2.795 -4.878 1.00 93.06 117 LEU A C 1
ATOM 946 O O . LEU A 1 117 ? -5.359 -1.831 -4.316 1.00 93.06 117 LEU A O 1
ATOM 950 N N . GLY A 1 118 ? -7.183 -2.970 -4.956 1.00 93.44 118 GLY A N 1
ATOM 951 C CA . GLY A 1 118 ? -8.180 -2.200 -4.228 1.00 93.44 118 GLY A CA 1
ATOM 952 C C . GLY A 1 118 ? -8.793 -2.973 -3.072 1.00 93.44 118 GLY A C 1
ATOM 953 O O . GLY A 1 118 ? -8.459 -4.133 -2.813 1.00 93.44 118 GLY A O 1
ATOM 954 N N . PHE A 1 119 ? -9.774 -2.351 -2.421 1.00 94.38 119 PHE A N 1
ATOM 955 C CA . PHE A 1 119 ? -10.441 -2.916 -1.251 1.00 94.38 119 PHE A CA 1
ATOM 956 C C . PHE A 1 119 ? -11.962 -2.820 -1.364 1.00 94.38 119 PHE A C 1
ATOM 958 O O . PHE A 1 119 ? -12.508 -1.802 -1.791 1.00 94.38 119 PHE A O 1
ATOM 965 N N . ASP A 1 120 ? -12.654 -3.876 -0.942 1.00 94.50 120 ASP A N 1
ATOM 966 C CA . ASP A 1 120 ? -14.077 -3.801 -0.618 1.00 94.50 120 ASP A CA 1
ATOM 967 C C . ASP A 1 120 ? -14.237 -3.415 0.852 1.00 94.50 120 ASP A C 1
ATOM 969 O O . ASP A 1 120 ? -13.886 -4.185 1.753 1.00 94.50 120 ASP A O 1
ATOM 973 N N . ILE A 1 121 ? -14.782 -2.222 1.078 1.00 92.94 121 ILE A N 1
ATOM 974 C CA . ILE A 1 121 ? -14.968 -1.626 2.402 1.00 92.94 121 ILE A CA 1
ATOM 975 C C . ILE A 1 121 ? -16.465 -1.634 2.738 1.00 92.94 121 ILE A C 1
ATOM 977 O O . ILE A 1 121 ? -17.286 -1.176 1.944 1.00 92.94 121 ILE A O 1
ATOM 981 N N . ASN A 1 122 ? -16.830 -2.158 3.911 1.00 92.31 122 ASN A N 1
ATOM 982 C CA . ASN A 1 122 ? -18.194 -2.093 4.444 1.00 92.31 122 ASN A CA 1
ATOM 983 C C . ASN A 1 122 ? -18.178 -1.397 5.807 1.00 92.31 122 ASN A C 1
ATOM 985 O O . ASN A 1 122 ? -17.679 -1.956 6.787 1.00 92.31 122 ASN A O 1
ATOM 989 N N . GLY A 1 123 ? -18.707 -0.173 5.859 1.00 91.38 123 GLY A N 1
ATOM 990 C CA . GLY A 1 123 ? -18.537 0.701 7.017 1.00 91.38 123 GLY A CA 1
ATOM 991 C C . GLY A 1 123 ? -17.052 0.951 7.276 1.00 91.38 123 GLY A C 1
ATOM 992 O O . GLY A 1 123 ? -16.334 1.358 6.369 1.00 91.38 123 GLY A O 1
ATOM 993 N N . ASP A 1 124 ? -16.595 0.630 8.486 1.00 93.50 124 ASP A N 1
ATOM 994 C CA . ASP A 1 124 ? -15.203 0.836 8.904 1.00 93.50 124 ASP A CA 1
ATOM 995 C C . ASP A 1 124 ? -14.335 -0.440 8.743 1.00 93.50 124 ASP A C 1
ATOM 997 O O . ASP A 1 124 ? -13.249 -0.544 9.312 1.00 93.50 124 ASP A O 1
ATOM 1001 N N . THR A 1 125 ? -14.822 -1.456 8.013 1.00 92.56 125 THR A N 1
ATOM 1002 C CA . THR A 1 125 ? -14.152 -2.764 7.860 1.00 92.56 125 THR A CA 1
ATOM 1003 C C . THR A 1 125 ? -13.689 -3.017 6.426 1.00 92.56 125 THR A C 1
ATOM 1005 O O . THR A 1 125 ? -14.472 -2.902 5.482 1.00 92.56 125 THR A O 1
ATOM 1008 N N . ILE A 1 126 ? -12.430 -3.441 6.273 1.00 94.38 126 ILE A N 1
ATOM 1009 C CA . ILE A 1 126 ? -11.845 -3.905 5.008 1.00 94.38 126 ILE A CA 1
ATOM 1010 C C . ILE A 1 126 ? -12.118 -5.411 4.873 1.00 94.38 126 ILE A C 1
ATOM 1012 O O . ILE A 1 126 ? -11.538 -6.224 5.587 1.00 94.38 126 ILE A O 1
ATOM 1016 N N . ASN A 1 127 ? -13.005 -5.804 3.958 1.00 90.81 127 ASN A N 1
ATOM 1017 C CA . ASN A 1 127 ? -13.464 -7.196 3.864 1.00 90.81 127 ASN A CA 1
ATOM 1018 C C . ASN A 1 127 ? -12.557 -8.071 2.996 1.00 90.81 127 ASN A C 1
ATOM 1020 O O . ASN A 1 127 ? -12.234 -9.203 3.359 1.00 90.81 127 ASN A O 1
ATOM 1024 N N . ARG A 1 128 ? -12.190 -7.575 1.812 1.00 93.06 128 ARG A N 1
ATOM 1025 C CA . ARG A 1 128 ? -11.395 -8.321 0.830 1.00 93.06 128 ARG A CA 1
ATOM 1026 C C . ARG A 1 128 ? -10.657 -7.389 -0.118 1.00 93.06 128 ARG A C 1
ATOM 1028 O O . ARG A 1 128 ? -11.055 -6.239 -0.301 1.00 93.06 128 ARG A O 1
ATOM 1035 N N . PHE A 1 129 ? -9.619 -7.928 -0.745 1.00 96.31 129 PHE A N 1
ATOM 1036 C CA . PHE A 1 129 ? -9.003 -7.301 -1.905 1.00 96.31 129 PHE A CA 1
ATOM 1037 C C . PHE A 1 129 ? -9.943 -7.385 -3.104 1.00 96.31 129 PHE A C 1
ATOM 1039 O O . PHE A 1 129 ? -10.684 -8.361 -3.265 1.00 96.31 129 PHE A O 1
ATOM 1046 N N . ARG A 1 130 ? -9.889 -6.367 -3.956 1.00 95.75 130 ARG A N 1
ATOM 1047 C CA . ARG A 1 130 ? -10.563 -6.353 -5.251 1.00 95.75 130 ARG A CA 1
ATOM 1048 C C . ARG A 1 130 ? -9.640 -5.796 -6.312 1.00 95.75 130 ARG A C 1
ATOM 1050 O O . ARG A 1 130 ? -8.724 -5.039 -6.021 1.00 95.75 130 ARG A O 1
ATOM 1057 N N . LYS A 1 131 ? -9.908 -6.181 -7.549 1.00 94.44 131 LYS A N 1
ATOM 1058 C CA . LYS A 1 131 ? -9.191 -5.669 -8.704 1.00 94.44 131 LYS A CA 1
ATOM 1059 C C . LYS A 1 131 ? -9.751 -4.309 -9.099 1.00 94.44 131 LYS A C 1
ATOM 1061 O O . LYS A 1 131 ? -10.972 -4.148 -9.150 1.00 94.44 131 LYS A O 1
ATOM 1066 N N . ILE A 1 132 ? -8.871 -3.372 -9.419 1.00 89.44 132 ILE A N 1
ATOM 1067 C CA . ILE A 1 132 ? -9.227 -2.093 -10.032 1.00 89.44 132 ILE A CA 1
ATOM 1068 C C . ILE A 1 132 ? -8.485 -1.997 -11.365 1.00 89.44 132 ILE A C 1
ATOM 1070 O O . ILE A 1 132 ? -7.284 -2.246 -11.424 1.00 89.44 132 ILE A O 1
ATOM 1074 N N . ASN A 1 133 ? -9.221 -1.688 -12.435 1.00 87.62 133 ASN A N 1
ATOM 1075 C CA . ASN A 1 133 ? -8.655 -1.525 -13.772 1.00 87.62 133 ASN A CA 1
ATOM 1076 C C . ASN A 1 133 ? -8.245 -0.063 -13.953 1.00 87.62 133 ASN A C 1
ATOM 1078 O O . ASN A 1 133 ? -9.112 0.810 -14.022 1.00 87.62 133 ASN A O 1
ATOM 1082 N N . GLY A 1 134 ? -6.944 0.180 -14.056 1.00 79.56 134 GLY A N 1
ATOM 1083 C CA . GLY A 1 134 ? -6.374 1.518 -14.039 1.00 79.56 134 GLY A CA 1
ATOM 1084 C C . GLY A 1 134 ? -6.434 2.194 -12.665 1.00 79.56 134 GLY A C 1
ATOM 1085 O O . GLY A 1 134 ? -7.243 1.859 -11.803 1.00 79.56 134 GLY A O 1
ATOM 1086 N N . TYR A 1 135 ? -5.575 3.182 -12.484 1.00 76.00 135 TYR A N 1
ATOM 1087 C CA . TYR A 1 135 ? -5.661 4.195 -11.456 1.00 76.00 135 TYR A CA 1
ATOM 1088 C C . TYR A 1 135 ? -7.034 4.827 -11.382 1.00 76.00 135 TYR A C 1
ATOM 1090 O O . TYR A 1 135 ? -7.668 5.183 -12.386 1.00 76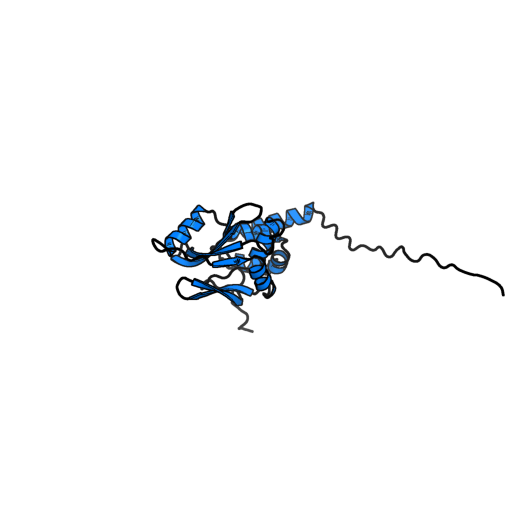.00 135 TYR A O 1
ATOM 1098 N N . THR A 1 136 ? -7.388 5.158 -10.156 1.00 73.50 136 THR A N 1
ATOM 1099 C CA . THR A 1 136 ? -8.429 6.121 -9.884 1.00 73.50 136 THR A CA 1
ATOM 1100 C C . THR A 1 136 ? -8.081 6.894 -8.623 1.00 73.50 136 THR A C 1
ATOM 1102 O O . THR A 1 136 ? -7.600 6.331 -7.648 1.00 73.50 136 THR A O 1
ATOM 1105 N N . GLN A 1 137 ? -8.373 8.192 -8.633 1.00 74.56 137 GLN A N 1
ATOM 1106 C CA . GLN A 1 137 ? -8.277 9.043 -7.444 1.00 74.56 137 GLN A CA 1
ATOM 1107 C C . GLN A 1 137 ? -9.515 8.921 -6.540 1.00 74.56 137 GLN A C 1
ATOM 1109 O O . GLN A 1 137 ? -9.541 9.466 -5.440 1.00 74.56 137 GLN A O 1
ATOM 1114 N N . ASN A 1 138 ? -10.562 8.229 -7.002 1.00 77.69 138 ASN A N 1
ATOM 1115 C CA . ASN A 1 138 ? -11.837 8.137 -6.289 1.00 77.69 138 ASN A CA 1
ATOM 1116 C C . ASN A 1 138 ? -11.810 7.114 -5.149 1.00 77.69 138 ASN A C 1
ATOM 1118 O O . ASN A 1 138 ? -12.711 7.100 -4.312 1.00 77.69 138 ASN A O 1
ATOM 1122 N N . GLU A 1 139 ? -10.817 6.230 -5.133 1.00 82.56 139 GLU A N 1
ATOM 1123 C CA . GLU A 1 139 ? -10.678 5.193 -4.125 1.00 82.56 139 GLU A CA 1
ATOM 1124 C C . GLU A 1 139 ? -9.220 4.778 -3.943 1.00 82.56 139 GLU A C 1
ATOM 1126 O O . GLU A 1 139 ? -8.354 5.046 -4.772 1.00 82.56 139 GLU A O 1
ATOM 1131 N N . THR A 1 140 ? -8.953 4.092 -2.838 1.00 87.00 140 THR A N 1
ATOM 1132 C CA . THR A 1 140 ? -7.633 3.549 -2.549 1.00 87.00 140 THR A CA 1
ATOM 1133 C C . THR A 1 140 ? -7.301 2.365 -3.454 1.00 87.00 140 THR A C 1
ATOM 1135 O O . THR A 1 140 ? -7.939 1.315 -3.360 1.00 87.00 140 THR A O 1
ATOM 1138 N N . CYS A 1 141 ? -6.243 2.506 -4.253 1.00 87.56 141 CYS A N 1
ATOM 1139 C CA . CYS A 1 141 ? -5.710 1.463 -5.118 1.00 87.56 141 CYS A CA 1
ATOM 1140 C C . CYS A 1 141 ? -4.172 1.459 -5.092 1.00 87.56 141 CYS A C 1
ATOM 1142 O O . CYS A 1 141 ? -3.557 2.493 -5.308 1.00 87.56 141 CYS A O 1
ATOM 1144 N N . TYR A 1 142 ? -3.556 0.313 -4.795 1.00 88.44 142 TYR A N 1
ATOM 1145 C CA . TYR A 1 142 ? -2.099 0.161 -4.724 1.00 88.44 142 TYR A CA 1
ATOM 1146 C C . TYR A 1 142 ? -1.559 -0.588 -5.933 1.00 88.44 142 TYR A C 1
ATOM 1148 O O . TYR A 1 142 ? -2.116 -1.615 -6.345 1.00 88.44 142 TYR A O 1
ATOM 1156 N N . SER A 1 143 ? -0.446 -0.101 -6.467 1.00 87.19 143 SER A N 1
ATOM 1157 C CA . SER A 1 143 ? 0.229 -0.710 -7.606 1.00 87.19 143 SER A CA 1
ATOM 1158 C C . SER A 1 143 ? 0.892 -2.056 -7.275 1.00 87.19 143 SER A C 1
ATOM 1160 O O . SER A 1 143 ? 1.375 -2.294 -6.166 1.00 87.19 143 SER A O 1
ATOM 1162 N N . VAL A 1 144 ? 0.949 -2.969 -8.252 1.00 89.62 144 VAL A N 1
ATOM 1163 C CA . VAL A 1 144 ? 1.698 -4.235 -8.116 1.00 89.62 144 VAL A CA 1
ATOM 1164 C C . VAL A 1 144 ? 3.202 -3.995 -7.887 1.00 89.62 144 VAL A C 1
ATOM 1166 O O . VAL A 1 144 ? 3.765 -4.659 -7.006 1.00 89.62 144 VAL A O 1
ATOM 1169 N N . PRO A 1 145 ? 3.871 -3.061 -8.603 1.00 87.88 145 PRO A N 1
ATOM 1170 C CA . PRO A 1 145 ? 5.268 -2.719 -8.344 1.00 87.88 145 PRO A CA 1
ATOM 1171 C C . PRO A 1 145 ? 5.569 -2.343 -6.891 1.00 87.88 145 PRO A C 1
ATOM 1173 O O . PRO A 1 145 ? 6.622 -2.739 -6.394 1.00 87.88 145 PRO A O 1
ATOM 1176 N N . LEU A 1 146 ? 4.661 -1.659 -6.179 1.00 89.25 146 LEU A N 1
ATOM 1177 C CA . LEU A 1 146 ? 4.864 -1.321 -4.766 1.00 89.25 146 LEU A CA 1
ATOM 1178 C C . LEU A 1 146 ? 5.088 -2.574 -3.917 1.00 89.25 146 LEU A C 1
ATOM 1180 O O . LEU A 1 146 ? 6.077 -2.670 -3.196 1.00 89.25 146 LEU A O 1
ATOM 1184 N N . PHE A 1 147 ? 4.210 -3.568 -4.024 1.00 91.81 147 PHE A N 1
ATOM 1185 C CA . PHE A 1 147 ? 4.334 -4.788 -3.225 1.00 91.81 147 PHE A CA 1
ATOM 1186 C C . PHE A 1 147 ? 5.571 -5.610 -3.596 1.00 91.81 147 PHE A C 1
ATOM 1188 O O . PHE A 1 147 ? 6.242 -6.133 -2.707 1.00 91.81 147 PHE A O 1
ATOM 1195 N N . LYS A 1 148 ? 5.922 -5.672 -4.887 1.00 90.00 148 LYS A N 1
ATOM 1196 C CA . LYS A 1 148 ? 7.183 -6.285 -5.336 1.00 90.00 148 LYS A CA 1
ATOM 1197 C C . LYS A 1 148 ? 8.400 -5.556 -4.762 1.00 90.00 148 LYS A C 1
ATOM 1199 O O . LYS A 1 148 ? 9.363 -6.193 -4.348 1.00 90.00 148 LYS A O 1
ATOM 1204 N N . ALA A 1 149 ? 8.352 -4.229 -4.683 1.00 87.81 149 ALA A N 1
ATOM 1205 C CA . ALA A 1 149 ? 9.418 -3.434 -4.093 1.00 87.81 149 ALA A CA 1
ATOM 1206 C C . ALA A 1 149 ? 9.583 -3.700 -2.593 1.00 87.81 149 ALA A C 1
ATOM 1208 O O . ALA A 1 149 ? 10.707 -3.833 -2.111 1.00 87.81 149 ALA A O 1
ATOM 1209 N N . ILE A 1 150 ? 8.469 -3.819 -1.866 1.00 91.38 150 ILE A N 1
ATOM 1210 C CA . ILE A 1 150 ? 8.462 -4.157 -0.437 1.00 91.38 150 ILE A CA 1
ATOM 1211 C C . ILE A 1 150 ? 9.065 -5.549 -0.209 1.00 91.38 150 ILE A C 1
ATOM 1213 O O . ILE A 1 150 ? 9.857 -5.720 0.719 1.00 91.38 150 ILE A O 1
ATOM 1217 N N . ASP A 1 151 ? 8.735 -6.523 -1.058 1.00 92.38 151 ASP A N 1
ATOM 1218 C CA . ASP A 1 151 ? 9.319 -7.867 -1.014 1.00 92.38 151 ASP A CA 1
ATOM 1219 C C . ASP A 1 151 ? 10.849 -7.833 -1.180 1.00 92.38 151 ASP A C 1
ATOM 1221 O O . ASP A 1 151 ? 11.593 -8.368 -0.352 1.00 92.38 151 ASP A O 1
ATOM 1225 N N . LEU A 1 152 ? 11.330 -7.102 -2.190 1.00 89.06 152 LEU A N 1
ATOM 1226 C CA . LEU A 1 152 ? 12.755 -6.979 -2.503 1.00 89.06 152 LEU A CA 1
ATOM 1227 C C . LEU A 1 152 ? 13.567 -6.324 -1.376 1.00 89.06 152 LEU A C 1
ATOM 1229 O O . LEU A 1 152 ? 14.595 -6.870 -0.974 1.00 89.06 152 LEU A O 1
ATOM 1233 N N . ILE A 1 153 ? 13.118 -5.194 -0.814 1.00 87.44 153 ILE A N 1
ATOM 1234 C CA . ILE A 1 153 ? 13.864 -4.506 0.265 1.00 87.44 153 ILE A CA 1
ATOM 1235 C C . ILE A 1 153 ? 13.906 -5.296 1.573 1.00 87.44 153 ILE A C 1
ATOM 1237 O O . ILE A 1 153 ? 14.769 -5.055 2.415 1.00 87.44 153 ILE A O 1
ATOM 1241 N N . ASN A 1 154 ? 12.969 -6.226 1.752 1.00 88.38 154 ASN A N 1
ATOM 1242 C CA . ASN A 1 154 ? 12.939 -7.129 2.892 1.00 88.38 154 ASN A CA 1
ATOM 1243 C C . ASN A 1 154 ? 13.745 -8.415 2.642 1.00 88.38 154 ASN A C 1
ATOM 1245 O O . ASN A 1 154 ? 13.679 -9.334 3.457 1.00 88.38 154 ASN A O 1
ATOM 1249 N N . ASN A 1 155 ? 14.540 -8.463 1.562 1.00 88.00 155 ASN A N 1
ATOM 1250 C CA . ASN A 1 155 ? 15.315 -9.627 1.122 1.00 88.00 155 ASN A CA 1
ATOM 1251 C C . ASN A 1 155 ? 14.444 -10.878 0.913 1.00 88.00 155 ASN A C 1
ATOM 1253 O O . ASN A 1 155 ? 14.869 -11.994 1.221 1.00 88.00 155 ASN A O 1
ATOM 1257 N N . GLY A 1 156 ? 13.225 -10.683 0.408 1.00 90.62 156 GLY A N 1
ATOM 1258 C CA . GLY A 1 156 ? 12.203 -11.717 0.311 1.00 90.62 156 GLY A CA 1
ATOM 1259 C C . GLY A 1 156 ? 11.401 -11.831 1.605 1.00 90.62 156 GLY A C 1
ATOM 1260 O O . GLY A 1 156 ? 11.888 -12.303 2.640 1.00 90.62 156 GLY A O 1
ATOM 1261 N N . LEU A 1 157 ? 10.139 -11.426 1.531 1.00 93.19 157 LEU A N 1
ATOM 1262 C CA . LEU A 1 157 ? 9.149 -11.647 2.568 1.00 93.19 157 LEU A CA 1
ATOM 1263 C C . LEU A 1 157 ? 8.788 -13.125 2.645 1.00 93.19 157 LEU A C 1
ATOM 1265 O O . LEU A 1 157 ? 8.657 -13.841 1.650 1.00 93.19 157 LEU A O 1
ATOM 1269 N N . LYS A 1 158 ? 8.582 -13.592 3.869 1.00 94.69 158 LYS A N 1
ATOM 1270 C CA . LYS A 1 158 ? 8.059 -14.926 4.131 1.00 94.69 158 LYS A CA 1
ATOM 1271 C C . LYS A 1 158 ? 6.558 -14.903 3.935 1.00 94.69 158 LYS A C 1
ATOM 1273 O O . LYS A 1 158 ? 5.889 -13.954 4.322 1.00 94.69 158 LYS A O 1
ATOM 1278 N N . ASP A 1 159 ? 6.009 -16.019 3.472 1.00 96.06 159 ASP A N 1
ATOM 1279 C CA . ASP A 1 159 ? 4.563 -16.226 3.360 1.00 96.06 159 ASP A CA 1
ATOM 1280 C C . ASP A 1 159 ? 3.774 -15.829 4.614 1.00 96.06 159 ASP A C 1
ATOM 1282 O O . ASP A 1 159 ? 2.628 -15.417 4.494 1.00 96.06 159 ASP A O 1
ATOM 1286 N N . SER A 1 160 ? 4.365 -15.986 5.802 1.00 95.06 160 SER A N 1
ATOM 1287 C CA . SER A 1 160 ? 3.754 -15.677 7.096 1.00 95.06 160 SER A CA 1
ATOM 1288 C C . SER A 1 160 ? 3.856 -14.213 7.527 1.00 95.06 160 SER A C 1
ATOM 1290 O O . SER A 1 160 ? 3.262 -13.866 8.546 1.00 95.06 160 SER A O 1
ATOM 1292 N N . ASP A 1 161 ? 4.631 -13.382 6.829 1.00 95.06 161 ASP A N 1
ATOM 1293 C CA . ASP A 1 161 ? 4.808 -11.976 7.196 1.00 95.06 161 ASP A CA 1
ATOM 1294 C C . ASP A 1 161 ? 3.474 -11.238 7.062 1.00 95.06 161 ASP A C 1
ATOM 1296 O O . ASP A 1 161 ? 2.691 -11.507 6.151 1.00 95.06 161 ASP A O 1
ATOM 1300 N N . ILE A 1 162 ? 3.174 -10.354 8.013 1.00 95.88 162 ILE A N 1
ATOM 1301 C CA . ILE A 1 162 ? 1.839 -9.771 8.159 1.00 95.88 162 ILE A CA 1
ATOM 1302 C C . ILE A 1 162 ? 1.830 -8.321 7.695 1.00 95.88 162 ILE A C 1
ATOM 1304 O O . ILE A 1 162 ? 2.555 -7.479 8.225 1.00 95.88 162 ILE A O 1
ATOM 1308 N N . PHE A 1 163 ? 0.927 -8.044 6.763 1.00 96.69 163 PHE A N 1
ATOM 1309 C CA . PHE A 1 163 ? 0.457 -6.718 6.413 1.00 96.69 163 PHE A CA 1
ATOM 1310 C C . PHE A 1 163 ? -0.745 -6.369 7.290 1.00 96.69 163 PHE A C 1
ATOM 1312 O O . PHE A 1 163 ? -1.711 -7.132 7.389 1.00 96.69 163 PHE A O 1
ATOM 1319 N N . GLU A 1 164 ? -0.693 -5.204 7.918 1.00 97.06 164 GLU A N 1
ATOM 1320 C CA . GLU A 1 164 ? -1.781 -4.630 8.699 1.00 97.06 164 GLU A CA 1
ATOM 1321 C C . GLU A 1 164 ? -2.391 -3.470 7.918 1.00 97.06 164 GLU A C 1
ATOM 1323 O O . GLU A 1 164 ? -1.774 -2.415 7.794 1.00 97.06 164 GLU A O 1
ATOM 1328 N N . PHE A 1 165 ? -3.597 -3.677 7.392 1.00 96.75 165 PHE A N 1
ATOM 1329 C CA . PHE A 1 165 ? -4.381 -2.675 6.676 1.00 96.75 165 PHE A CA 1
ATOM 1330 C C . PHE A 1 165 ? -5.370 -1.997 7.626 1.00 96.75 165 PHE A C 1
ATOM 1332 O O . PHE A 1 165 ? -6.039 -2.665 8.420 1.00 96.75 165 PHE A O 1
ATOM 1339 N N . VAL A 1 166 ? -5.493 -0.677 7.533 1.00 96.94 166 VAL A N 1
ATOM 1340 C CA . VAL A 1 166 ? -6.363 0.132 8.396 1.00 96.94 166 VAL A CA 1
ATOM 1341 C C . VAL A 1 166 ? -6.889 1.343 7.635 1.00 96.94 166 VAL A C 1
ATOM 1343 O O . VAL A 1 166 ? -6.222 1.849 6.738 1.00 96.94 166 VAL A O 1
ATOM 1346 N N . LEU A 1 167 ? -8.084 1.821 7.976 1.00 96.31 167 LEU A N 1
ATOM 1347 C CA . LEU A 1 167 ? -8.610 3.060 7.402 1.00 96.31 167 LEU A CA 1
ATOM 1348 C C . LEU A 1 167 ? -7.940 4.287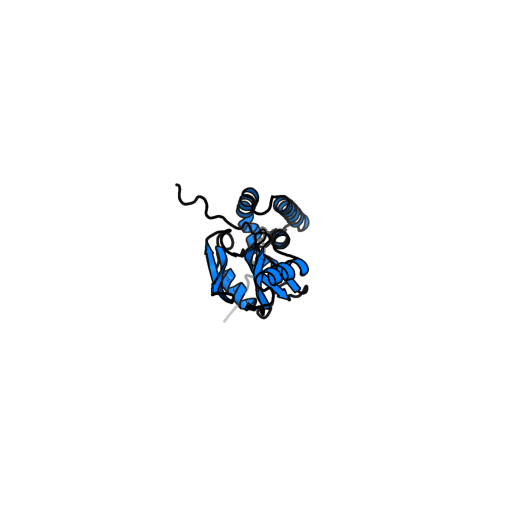 8.035 1.00 96.31 167 LEU A C 1
ATOM 1350 O O . LEU A 1 167 ? -7.669 4.313 9.238 1.00 96.31 167 LEU A O 1
ATOM 1354 N N . GLY A 1 168 ? -7.686 5.298 7.211 1.00 94.69 168 GLY A N 1
ATOM 1355 C CA . GLY A 1 168 ? -7.097 6.578 7.580 1.00 94.69 168 GLY A CA 1
ATOM 1356 C C . GLY A 1 168 ? -7.709 7.726 6.780 1.00 94.69 168 GLY A C 1
ATOM 1357 O O . GLY A 1 168 ? -8.525 7.516 5.879 1.00 94.69 168 GLY A O 1
ATOM 1358 N N . LYS A 1 169 ? -7.315 8.955 7.111 1.00 92.06 169 LYS A N 1
ATOM 1359 C CA . LYS A 1 169 ? -7.628 10.145 6.318 1.00 92.06 169 LYS A CA 1
ATOM 1360 C C . LYS A 1 169 ? -6.368 10.773 5.756 1.00 92.06 169 LYS A C 1
ATOM 1362 O O . LYS A 1 169 ? -5.394 10.943 6.481 1.00 92.06 169 LYS A O 1
ATOM 1367 N N . ASN A 1 170 ? -6.400 11.135 4.478 1.00 86.56 170 ASN A N 1
ATOM 1368 C CA . ASN A 1 170 ? -5.323 11.907 3.867 1.00 86.56 170 ASN A CA 1
ATOM 1369 C C . ASN A 1 170 ? -5.456 13.412 4.179 1.00 86.56 170 ASN A C 1
ATOM 1371 O O . ASN A 1 170 ? -6.434 13.858 4.785 1.00 86.56 170 ASN A O 1
ATOM 1375 N N . SER A 1 171 ? -4.491 14.212 3.721 1.00 82.56 171 SER A N 1
ATOM 1376 C CA . SER A 1 171 ? -4.472 15.675 3.903 1.00 82.56 171 SER A CA 1
ATOM 1377 C C . SER A 1 171 ? -5.678 16.404 3.291 1.00 82.56 171 SER A C 1
ATOM 1379 O O . SER A 1 171 ? -6.006 17.514 3.703 1.00 82.56 171 SER A O 1
ATOM 1381 N N . GLN A 1 172 ? -6.372 15.772 2.341 1.00 83.50 172 GLN A N 1
ATOM 1382 C CA . GLN A 1 172 ? -7.593 16.271 1.702 1.00 83.50 172 GLN A CA 1
ATOM 1383 C C . GLN A 1 172 ? -8.868 15.794 2.418 1.00 83.50 172 GLN A C 1
ATOM 1385 O O . GLN A 1 172 ? -9.969 16.009 1.915 1.00 83.50 172 GLN A O 1
ATOM 1390 N N . ASN A 1 173 ? -8.742 15.156 3.590 1.00 86.12 173 ASN A N 1
ATOM 1391 C CA . ASN A 1 173 ? -9.839 14.590 4.382 1.00 86.12 173 ASN A CA 1
ATOM 1392 C C . ASN A 1 173 ? -10.596 13.441 3.673 1.00 86.12 173 ASN A C 1
ATOM 1394 O O . ASN A 1 173 ? -11.686 13.056 4.108 1.00 86.12 173 ASN A O 1
ATOM 1398 N N . ASN A 1 174 ? -10.003 12.855 2.627 1.00 87.06 174 ASN A N 1
ATOM 1399 C CA . ASN A 1 174 ? -10.518 11.663 1.960 1.00 87.06 174 ASN A CA 1
ATOM 1400 C C . ASN A 1 174 ? -10.190 10.421 2.788 1.00 87.06 174 ASN A C 1
ATOM 1402 O O . ASN A 1 174 ? -9.100 10.308 3.353 1.00 87.06 174 ASN A O 1
ATOM 1406 N N . THR A 1 175 ? -11.135 9.482 2.845 1.00 90.44 175 THR A N 1
ATOM 1407 C CA . THR A 1 175 ? -10.886 8.173 3.458 1.00 90.44 175 THR A CA 1
ATOM 1408 C C . THR A 1 175 ? -9.993 7.360 2.541 1.00 90.44 175 THR A C 1
ATOM 1410 O O . THR A 1 175 ? -10.309 7.200 1.364 1.00 90.44 175 THR A O 1
ATOM 1413 N N . ILE A 1 176 ? -8.914 6.826 3.097 1.00 91.44 176 ILE A N 1
ATOM 1414 C CA . ILE A 1 176 ? -8.000 5.936 2.395 1.00 91.44 176 ILE A CA 1
ATOM 1415 C C . ILE A 1 176 ? -7.718 4.690 3.231 1.00 91.44 176 ILE A C 1
ATOM 1417 O O . ILE A 1 176 ? -7.917 4.692 4.448 1.00 91.44 176 ILE A O 1
ATOM 1421 N N . VAL A 1 177 ? -7.232 3.627 2.597 1.00 94.12 177 VAL A N 1
ATOM 1422 C CA . VAL A 1 177 ? -6.546 2.554 3.325 1.00 94.12 177 VAL A CA 1
ATOM 1423 C C . VAL A 1 177 ? -5.089 2.965 3.495 1.00 94.12 177 VAL A C 1
ATOM 1425 O O . VAL A 1 177 ? -4.486 3.532 2.591 1.00 94.12 177 VAL A O 1
ATOM 1428 N N . LEU A 1 178 ? -4.553 2.695 4.674 1.00 95.38 178 LEU A N 1
ATOM 1429 C CA . LEU A 1 178 ? -3.140 2.719 5.004 1.00 95.38 178 LEU A CA 1
ATOM 1430 C C . LEU A 1 178 ? -2.707 1.278 5.251 1.00 95.38 178 LEU A C 1
ATOM 1432 O O . LEU A 1 178 ? -3.518 0.458 5.701 1.00 95.38 178 LEU A O 1
ATOM 1436 N N . PHE A 1 179 ? -1.430 0.969 5.056 1.00 96.19 179 PHE A N 1
ATOM 1437 C CA . PHE A 1 179 ? -0.917 -0.305 5.543 1.00 96.19 179 PHE A CA 1
ATOM 1438 C C . PHE A 1 179 ? 0.466 -0.205 6.158 1.00 96.19 179 PHE A C 1
ATOM 1440 O O . PHE A 1 179 ? 1.258 0.688 5.859 1.00 96.19 179 PHE A O 1
ATOM 1447 N N . SER A 1 180 ? 0.747 -1.148 7.047 1.00 96.69 180 SER A N 1
ATOM 1448 C CA . SER A 1 180 ? 2.079 -1.353 7.592 1.00 96.69 180 SER A CA 1
ATOM 1449 C C . SER A 1 180 ? 2.487 -2.813 7.479 1.00 96.69 180 SER A C 1
ATOM 1451 O O . SER A 1 180 ? 1.640 -3.702 7.399 1.00 96.69 180 SER A O 1
ATOM 1453 N N . ILE A 1 181 ? 3.788 -3.056 7.466 1.00 95.62 181 ILE A N 1
ATOM 1454 C CA . ILE A 1 181 ? 4.372 -4.394 7.489 1.00 95.62 181 ILE A CA 1
ATOM 1455 C C . ILE A 1 181 ? 5.519 -4.398 8.488 1.00 95.62 181 ILE A C 1
ATOM 1457 O O . ILE A 1 181 ? 6.322 -3.465 8.523 1.00 95.62 181 ILE A O 1
ATOM 1461 N N . ASN A 1 182 ? 5.598 -5.444 9.305 1.00 88.06 182 ASN A N 1
ATOM 1462 C CA . ASN A 1 182 ? 6.765 -5.693 10.141 1.00 88.06 182 ASN A CA 1
ATOM 1463 C C . ASN A 1 182 ? 7.659 -6.727 9.452 1.00 88.06 182 ASN A C 1
ATOM 1465 O O . ASN A 1 182 ? 7.486 -7.931 9.644 1.00 88.06 182 ASN A O 1
ATOM 1469 N N . GLY A 1 183 ? 8.549 -6.239 8.590 1.00 77.12 183 GLY A N 1
ATOM 1470 C CA . GLY A 1 183 ? 9.466 -7.068 7.815 1.00 77.12 183 GLY A CA 1
ATOM 1471 C C . GLY A 1 183 ? 10.834 -7.234 8.484 1.00 77.12 183 GLY A C 1
ATOM 1472 O O . GLY A 1 183 ? 11.023 -6.930 9.664 1.00 77.12 183 GLY A O 1
ATOM 1473 N N . GLN A 1 184 ? 11.827 -7.697 7.720 1.00 77.94 184 GLN A N 1
ATOM 1474 C CA . GLN A 1 184 ? 13.189 -7.917 8.233 1.00 77.94 184 GLN A CA 1
ATOM 1475 C C . GLN A 1 184 ? 13.905 -6.616 8.609 1.00 77.94 184 GLN A C 1
ATOM 1477 O O . GLN A 1 184 ? 14.773 -6.618 9.480 1.00 77.94 184 GLN A O 1
ATOM 1482 N N . ILE A 1 185 ? 13.532 -5.506 7.969 1.00 83.50 185 ILE A N 1
ATOM 1483 C CA . ILE A 1 185 ? 14.131 -4.185 8.203 1.00 83.50 185 ILE A CA 1
ATOM 1484 C C . ILE A 1 185 ? 13.315 -3.323 9.178 1.00 83.50 185 ILE A C 1
ATOM 1486 O O . ILE A 1 185 ? 13.470 -2.102 9.221 1.00 83.50 185 ILE A O 1
ATOM 1490 N N . GLY A 1 186 ? 12.471 -3.970 9.986 1.00 86.38 186 GLY A N 1
ATOM 1491 C CA . GLY A 1 186 ? 11.600 -3.338 10.970 1.00 86.38 186 GLY A CA 1
ATOM 1492 C C . GLY A 1 186 ? 10.242 -2.942 10.399 1.00 86.38 186 GLY A C 1
ATOM 1493 O O . GLY A 1 186 ? 9.880 -3.315 9.281 1.00 86.38 186 GLY A O 1
ATOM 1494 N N . GLN A 1 187 ? 9.477 -2.187 11.190 1.00 92.62 187 GLN A N 1
ATOM 1495 C CA . GLN A 1 187 ? 8.139 -1.778 10.784 1.00 92.62 187 GLN A CA 1
ATOM 1496 C C . GLN A 1 187 ? 8.178 -0.627 9.780 1.00 92.62 187 GLN A C 1
ATOM 1498 O O . GLN A 1 187 ? 8.845 0.391 9.981 1.00 92.62 187 GLN A O 1
ATOM 1503 N N . GLN A 1 188 ? 7.439 -0.804 8.693 1.00 93.12 188 GLN A N 1
ATOM 1504 C CA . GLN A 1 188 ? 7.337 0.123 7.577 1.00 93.12 188 GLN A CA 1
ATOM 1505 C C . GLN A 1 188 ? 5.877 0.523 7.395 1.00 93.12 188 GLN A C 1
ATOM 1507 O O . GLN A 1 188 ? 4.987 -0.297 7.619 1.00 93.12 188 GLN A O 1
ATOM 1512 N N . TYR A 1 189 ? 5.643 1.768 6.992 1.00 94.19 189 TYR A N 1
ATOM 1513 C CA . TYR A 1 189 ? 4.317 2.365 6.875 1.00 94.19 189 TYR A CA 1
ATOM 1514 C C . TYR A 1 189 ? 4.151 2.945 5.479 1.00 94.19 189 TYR A C 1
ATOM 1516 O O . TYR A 1 189 ? 5.090 3.541 4.945 1.00 94.19 189 TYR A O 1
ATOM 1524 N N . TYR A 1 190 ? 2.970 2.758 4.902 1.00 91.75 190 TYR A N 1
ATOM 1525 C CA . TYR A 1 190 ? 2.693 3.117 3.522 1.00 91.75 190 TYR A CA 1
ATOM 1526 C C . TYR A 1 190 ? 1.323 3.771 3.375 1.00 91.75 190 TYR A C 1
ATOM 1528 O O . TYR A 1 190 ? 0.356 3.386 4.045 1.00 91.75 190 TYR A O 1
ATOM 1536 N N . ASP A 1 191 ? 1.246 4.725 2.453 1.00 82.31 191 ASP A N 1
ATOM 1537 C CA . ASP A 1 191 ? 0.008 5.348 2.003 1.00 82.31 191 ASP A CA 1
ATOM 1538 C C . ASP A 1 191 ? -0.041 5.506 0.472 1.00 82.31 191 ASP A C 1
ATOM 1540 O O . ASP A 1 191 ? 0.802 4.993 -0.266 1.00 82.31 191 ASP A O 1
ATOM 1544 N N . LEU A 1 192 ? -1.096 6.174 0.005 1.00 68.12 192 LEU A N 1
ATOM 1545 C CA . LEU A 1 192 ? -1.385 6.422 -1.407 1.00 68.12 192 LEU A CA 1
ATOM 1546 C C . LEU A 1 192 ? -1.157 7.859 -1.847 1.00 68.12 192 LEU A C 1
ATOM 1548 O O . LEU A 1 192 ? -1.638 8.235 -2.915 1.00 68.12 192 LEU A O 1
ATOM 1552 N N . THR A 1 193 ? -0.500 8.686 -1.036 1.00 56.09 193 THR A N 1
ATOM 1553 C CA . THR A 1 193 ? -0.561 10.143 -1.215 1.00 56.09 193 THR A CA 1
ATOM 1554 C C . THR A 1 193 ? 0.010 10.599 -2.568 1.00 56.09 193 THR A C 1
ATOM 1556 O O . THR A 1 193 ? -0.254 11.722 -2.989 1.00 56.09 193 THR A O 1
ATOM 1559 N N . THR A 1 194 ? 0.692 9.708 -3.298 1.00 54.19 194 THR A N 1
ATOM 1560 C CA . THR A 1 194 ? 1.391 9.994 -4.555 1.00 54.19 194 THR A CA 1
ATOM 1561 C C . THR A 1 194 ? 1.342 8.865 -5.608 1.00 54.19 194 THR A C 1
ATOM 1563 O O . THR A 1 194 ? 2.099 8.953 -6.567 1.00 54.19 194 THR A O 1
ATOM 1566 N N . ASP A 1 195 ? 0.511 7.808 -5.484 1.00 57.81 195 ASP A N 1
ATOM 1567 C CA . ASP A 1 195 ? 0.542 6.668 -6.449 1.00 57.81 195 ASP A CA 1
ATOM 1568 C C . ASP A 1 195 ? -0.122 7.105 -7.755 1.00 57.81 195 ASP A C 1
ATOM 1570 O O . ASP A 1 195 ? -1.328 7.312 -7.733 1.00 57.81 195 ASP A O 1
ATOM 1574 N N . PRO A 1 196 ? 0.580 7.283 -8.885 1.00 53.66 196 PRO A N 1
ATOM 1575 C CA . PRO A 1 196 ? -0.010 7.729 -10.136 1.00 53.66 196 PRO A CA 1
ATOM 1576 C C . PRO A 1 196 ? -0.023 6.556 -11.111 1.00 53.66 196 PRO A C 1
ATOM 1578 O O . PRO A 1 196 ? 0.385 6.675 -12.267 1.00 53.66 196 PRO A O 1
ATOM 1581 N N . MET A 1 197 ? -0.372 5.363 -10.649 1.00 55.72 197 MET A N 1
ATOM 1582 C CA . MET A 1 197 ? -0.281 4.206 -11.513 1.00 55.72 197 MET A CA 1
ATOM 1583 C C . MET A 1 197 ? -1.633 4.006 -12.227 1.00 55.72 197 MET A C 1
ATOM 1585 O O . MET A 1 197 ? -2.550 3.376 -11.720 1.00 55.72 197 MET A O 1
ATOM 1589 N N . PHE A 1 198 ? -1.718 4.630 -13.426 1.00 45.56 198 PHE A N 1
ATOM 1590 C CA . PHE A 1 198 ? -2.602 4.411 -14.607 1.00 45.56 198 PHE A CA 1
ATOM 1591 C C . PHE A 1 198 ? -4.033 5.007 -14.756 1.00 45.56 198 PHE A C 1
ATOM 1593 O O . PHE A 1 198 ? -4.999 4.256 -14.771 1.00 45.56 198 PHE A O 1
ATOM 1600 N N . THR A 1 199 ? -4.262 6.301 -15.022 1.00 40.91 199 THR A N 1
ATOM 1601 C CA . THR A 1 199 ? -5.642 6.739 -15.368 1.00 40.91 199 THR A CA 1
ATOM 1602 C C . THR A 1 199 ? -6.153 6.094 -16.667 1.00 40.91 199 THR A C 1
ATOM 1604 O O . THR A 1 199 ? -5.511 6.156 -17.720 1.00 40.91 199 THR A O 1
ATOM 1607 N N . PHE A 1 200 ? -7.353 5.500 -16.637 1.00 37.91 200 PHE A N 1
ATOM 1608 C CA . PHE A 1 200 ? -8.053 5.037 -17.844 1.00 37.91 200 PHE A CA 1
ATOM 1609 C C . PHE A 1 200 ? -8.652 6.240 -18.596 1.00 37.91 200 PHE A C 1
ATOM 1611 O O . PHE A 1 200 ? -9.862 6.362 -18.761 1.00 37.91 200 PHE A O 1
ATOM 1618 N N . SER A 1 201 ? -7.814 7.177 -19.042 1.00 39.88 201 SER A N 1
ATOM 1619 C CA . SER A 1 201 ? -8.238 8.272 -19.914 1.00 39.88 201 SER A CA 1
ATOM 1620 C C . SER A 1 201 ? -7.518 8.167 -21.260 1.00 39.88 201 SER A C 1
ATOM 1622 O O . SER A 1 201 ? -6.396 8.631 -21.422 1.00 39.88 201 SER A O 1
ATOM 1624 N N . SER A 1 202 ? -8.152 7.460 -22.214 1.00 37.97 202 SER A N 1
ATOM 1625 C CA . SER A 1 202 ? -8.093 7.687 -23.685 1.00 37.97 202 SER A CA 1
ATOM 1626 C C . SER A 1 202 ? -8.279 6.453 -24.594 1.00 37.97 202 SER A C 1
ATOM 1628 O O . SER A 1 202 ? -8.173 6.600 -25.807 1.00 37.97 202 SER A O 1
ATOM 1630 N N . PHE A 1 203 ? -8.673 5.271 -24.099 1.00 38.34 203 PHE A N 1
ATOM 1631 C CA . PHE A 1 203 ? -8.993 4.124 -24.983 1.00 38.34 203 PHE A CA 1
ATOM 1632 C C . PHE A 1 203 ? -10.463 4.007 -25.432 1.00 38.34 203 PHE A C 1
ATOM 1634 O O . PHE A 1 203 ? -10.860 2.977 -25.965 1.00 38.34 203 PHE A O 1
ATOM 1641 N N . LEU A 1 204 ? -11.272 5.063 -25.287 1.00 36.84 204 LEU A N 1
ATOM 1642 C CA . LEU A 1 204 ? -12.646 5.100 -25.824 1.00 36.84 204 LEU A CA 1
ATOM 1643 C C . LEU A 1 204 ? -12.873 6.123 -26.946 1.00 36.84 204 LEU A C 1
ATOM 1645 O O . LEU A 1 204 ? -14.017 6.380 -27.293 1.00 36.84 204 LEU A O 1
ATOM 1649 N N . ASN A 1 205 ? -11.817 6.672 -27.554 1.00 35.66 205 ASN A N 1
ATOM 1650 C CA . ASN A 1 205 ? -11.953 7.493 -28.762 1.00 35.66 205 ASN A CA 1
ATOM 1651 C C . ASN A 1 205 ? -10.878 7.151 -29.804 1.00 35.66 205 ASN A C 1
ATOM 1653 O O . ASN A 1 205 ? -10.004 7.975 -30.067 1.00 35.66 205 ASN A O 1
ATOM 1657 N N . LYS A 1 206 ? -10.949 5.956 -30.400 1.00 33.16 206 LYS A N 1
ATOM 1658 C CA . LYS A 1 206 ? -10.560 5.703 -31.798 1.00 33.16 206 LYS A CA 1
ATOM 1659 C C . LYS A 1 206 ? -11.419 4.593 -32.383 1.00 33.16 206 LYS A C 1
ATOM 1661 O O . LYS A 1 206 ? -11.576 3.567 -31.690 1.00 33.16 206 LYS A O 1
#

Radius of gyration: 23.01 Å; chains: 1; bounding box: 54×82×52 Å

Sequence (206 aa):
MKTKIALLFFIILLMNFKCKNQDDPGKSVIKTNELCDEYTSLPDGSPEQEVWVRAHSENLCDGQLFACVLTNHRIDAVTFNTMKKDYWQSKPEIITKKTWREVSSFINTLDCGNEYLGFDINGDTINRFRKINGYTQNETCYSVPLFKAIDLINNGLKDSDIFEFVLGKNSQNNTIVLFSINGQIGQQYYDLTTDPMFTFSSFLNK

Foldseek 3Di:
DDDDDDDDDDPPDDPDDDPPPPPVVVVLLVVLVVLLVVLVPDPFLDPVNQVSCLVCLVCLLVLSNLVSLCVQWWDDPVQQVQQQCLVQVPHDWDKDKDFLLQVVVVLVVDDQQFKWWFFDDDPFDTDDTDIDGFDDPLAETHGSSNSVSVCVVLVGGDRGWMKIWTWGADPVRDIYIKIWTQGNVGIIITDDRGDNRGDPPDPPDD